Protein AF-A0A2V7M1I1-F1 (afdb_monomer)

Secondary structure (DSSP, 8-state):
------------------------GGGGSSHHHHHHHHHHHHHHHHHHHHHHHS-HHHHHHHHHHHHHHHHHHS-B-TTHHHHHHHHHT--TT-EEEEEE-GGG-TTB-S-HHHHHHHHHHHH-TT-EEEEE----SS-HHHHHHT--EE-TTTPPP-S-HHHHHHTTSTTEEE---TTT-EEEEETTHHHHHTTGGG-SSTT-TTSHHHHHHHTT-EEEEES--GGG-THHHHHHHHTGGG-SS--B-SS-EEEEEE-TT--EEEEEE--B-TTB----HHHHHHHHHTT--EEEEETTEEEEEEEHHHHHHHHHHHHTTT-SS-BPPP-

Foldseek 3Di:
DDDDDDDDDDDDDDDDDDDDDDDDPVVVPVVVVVVVVVVVVVVVVVCVVCCVPDDPVVNVVVLVVQLVCLLVPLADELVVLLVVCVVLPQAALFAEEEAAAVSQNSRYPDDLVSVVVSSCVRNDQNYKYKYWQFLDPAFPVVVLVVQDEAELVPRGGPRYDSQRVQSPDPQWGWADDQGTIMIMHHDCRCVLRPCQNVDQERQECSHSLVVCVVRQHKYKYKQDDPLSPCNLLNLCVHCQVLAPDHQWDPAWGWHWYADPVGDIDTHTHTTGDSQKDSDCPQLCVLCVVVVQWGWDDRRSMIMTMGTSVSSNVSLVVCSVVNNHIDTHPDD

Solvent-accessible surface area (backbone atoms only — not comparable to full-atom values): 18385 Å² total; per-residue (Å²): 132,89,81,81,87,86,89,85,85,90,82,92,78,91,76,94,72,87,84,73,89,76,83,69,75,76,71,71,67,67,65,64,62,58,55,53,55,53,51,50,52,49,51,52,50,52,51,55,54,52,69,73,73,51,55,71,68,56,50,52,50,50,52,50,51,54,33,52,49,26,50,71,76,24,48,41,45,51,80,50,48,36,59,53,40,46,76,61,66,54,45,67,47,38,38,37,37,49,43,53,34,70,89,43,49,52,17,50,68,66,55,59,66,43,54,51,48,30,53,49,60,44,19,35,79,68,4,26,44,32,28,62,37,27,59,61,80,86,47,59,57,66,50,47,76,67,62,52,72,31,31,69,89,74,56,58,39,56,53,36,66,48,47,45,52,48,53,71,36,90,80,32,48,57,24,46,37,68,64,53,15,35,24,24,27,51,67,50,29,67,73,39,33,50,64,25,66,74,52,51,43,66,33,34,71,69,23,49,54,30,43,35,47,75,65,63,10,34,39,38,31,39,48,49,65,74,66,70,47,65,61,58,52,20,47,46,52,74,41,30,95,69,42,97,54,75,46,49,39,91,61,64,46,73,38,31,29,40,50,99,90,61,52,82,45,76,46,67,26,34,36,60,29,83,50,56,43,66,82,41,63,60,52,53,50,45,26,47,78,67,73,47,62,39,73,48,68,58,53,76,28,46,36,36,42,35,44,39,56,58,53,44,58,39,39,51,61,26,31,81,67,72,61,40,77,47,70,51,78,87,127

Nearest PDB structures (foldseek):
  6mn3-assembly2_B  TM=8.468E-01  e=1.259E-19  Escherichia coli
  7lap-assembly1_A  TM=8.510E-01  e=6.243E-19  Streptomyces griseus
  6mb6-assembly1_A  TM=8.287E-01  e=1.259E-19  Pseudomonas aeruginosa
  6mn3-assembly1_A  TM=8.537E-01  e=9.457E-19  Escherichia coli
  3n0s-assembly1_A  TM=8.235E-01  e=1.613E-18  Bacillus anthracis str. Ames

Mean predicted aligned error: 10.03 Å

Structure (mmCIF, N/CA/C/O backbone):
data_AF-A0A2V7M1I1-F1
#
_entry.id   AF-A0A2V7M1I1-F1
#
loop_
_atom_site.group_PDB
_atom_site.id
_atom_site.type_symbol
_atom_site.label_atom_id
_atom_site.label_alt_id
_atom_site.label_comp_id
_atom_site.label_asym_id
_atom_site.label_entity_id
_atom_site.label_seq_id
_atom_site.pdbx_PDB_ins_code
_atom_site.Cartn_x
_atom_site.Cartn_y
_atom_site.Cartn_z
_atom_site.occupancy
_atom_site.B_iso_or_equiv
_atom_site.auth_seq_id
_atom_site.auth_comp_id
_atom_site.auth_asym_id
_atom_site.auth_atom_id
_atom_site.pdbx_PDB_model_num
ATOM 1 N N . MET A 1 1 ? 6.798 -73.001 13.482 1.00 36.78 1 MET A N 1
ATOM 2 C CA . MET A 1 1 ? 7.641 -74.185 13.195 1.00 36.78 1 MET A CA 1
ATOM 3 C C . MET A 1 1 ? 8.737 -73.729 12.245 1.00 36.78 1 MET A C 1
ATOM 5 O O . MET A 1 1 ? 8.388 -73.130 11.244 1.00 36.78 1 MET A O 1
ATOM 9 N N . ARG A 1 2 ? 9.976 -73.619 12.760 1.00 32.56 2 ARG A N 1
ATOM 10 C CA . ARG A 1 2 ? 11.173 -74.409 12.362 1.00 32.56 2 ARG A CA 1
ATOM 11 C C . ARG A 1 2 ? 11.553 -74.156 10.894 1.00 32.56 2 ARG A C 1
ATOM 13 O O . ARG A 1 2 ? 10.704 -74.302 10.039 1.00 32.56 2 ARG A O 1
ATOM 20 N N . SER A 1 3 ? 12.768 -73.806 10.494 1.00 33.78 3 SER A N 1
ATOM 21 C CA . SER A 1 3 ? 14.134 -73.907 11.047 1.00 33.78 3 SER A CA 1
ATOM 22 C C . SER A 1 3 ? 15.026 -73.391 9.897 1.00 33.78 3 SER A C 1
ATOM 24 O O . SER A 1 3 ? 14.696 -73.654 8.750 1.00 33.78 3 SER A O 1
ATOM 26 N N . GLY A 1 4 ? 16.063 -72.576 10.065 1.00 32.34 4 GLY A N 1
ATOM 27 C CA . GLY A 1 4 ? 17.335 -72.876 10.719 1.00 32.34 4 GLY A CA 1
ATOM 28 C C . GLY A 1 4 ? 18.463 -72.412 9.776 1.00 32.34 4 GLY A C 1
ATOM 29 O O . GLY A 1 4 ? 18.422 -72.720 8.590 1.00 32.34 4 GLY A O 1
ATOM 30 N N . GLY A 1 5 ? 19.428 -71.631 10.278 1.00 29.66 5 GLY A N 1
ATOM 31 C CA . GLY A 1 5 ? 20.739 -71.451 9.620 1.00 29.66 5 GLY A CA 1
ATOM 32 C C . GLY A 1 5 ? 21.648 -72.665 9.891 1.00 29.66 5 GLY A C 1
ATOM 33 O O . GLY A 1 5 ? 21.110 -73.719 10.238 1.00 29.66 5 GLY A O 1
ATOM 34 N N . PRO A 1 6 ? 22.995 -72.543 9.920 1.00 57.41 6 PRO A N 1
ATOM 35 C CA . PRO A 1 6 ? 23.872 -71.427 9.529 1.00 57.41 6 PRO A CA 1
ATOM 36 C C . PRO A 1 6 ? 25.185 -71.914 8.825 1.00 57.41 6 PRO A C 1
ATOM 38 O O . PRO A 1 6 ? 25.247 -73.039 8.342 1.00 57.41 6 PRO A O 1
ATOM 41 N N . ALA A 1 7 ? 26.246 -71.086 8.905 1.00 36.56 7 ALA A N 1
ATOM 42 C CA . ALA A 1 7 ? 27.694 -71.361 8.734 1.00 36.56 7 ALA A CA 1
ATOM 43 C C . ALA A 1 7 ? 28.290 -71.109 7.336 1.00 36.56 7 ALA A C 1
ATOM 45 O O . ALA A 1 7 ? 27.645 -71.374 6.336 1.00 36.56 7 ALA A O 1
ATOM 46 N N . ARG A 1 8 ? 29.544 -70.681 7.141 1.00 31.80 8 ARG A N 1
ATOM 47 C CA . ARG A 1 8 ? 30.668 -70.072 7.898 1.00 31.80 8 ARG A CA 1
ATOM 48 C C . ARG A 1 8 ? 31.731 -69.824 6.802 1.00 31.80 8 ARG A C 1
ATOM 50 O O . ARG A 1 8 ? 31.816 -70.627 5.880 1.00 31.80 8 ARG A O 1
ATOM 57 N N . GLY A 1 9 ? 32.589 -68.812 6.925 1.00 30.86 9 GLY A N 1
ATOM 58 C CA . GLY A 1 9 ? 33.797 -68.741 6.087 1.00 30.86 9 GLY A CA 1
ATOM 59 C C . GLY A 1 9 ? 34.552 -67.418 6.156 1.00 30.86 9 GLY A C 1
ATOM 60 O O . GLY A 1 9 ? 34.177 -66.462 5.494 1.00 30.86 9 GLY A O 1
ATOM 61 N N . GLN A 1 10 ? 35.600 -67.386 6.979 1.00 31.30 10 GLN A N 1
ATOM 62 C CA . GLN A 1 10 ? 36.569 -66.299 7.149 1.00 31.30 10 GLN A CA 1
ATOM 63 C C . GLN A 1 10 ? 37.485 -66.125 5.926 1.00 31.30 10 GLN A C 1
ATOM 65 O O . GLN A 1 10 ? 37.782 -67.088 5.227 1.00 31.30 10 GLN A O 1
ATOM 70 N N . GLY A 1 11 ? 38.005 -64.908 5.754 1.00 30.62 11 GLY A N 1
ATOM 71 C CA . GLY A 1 11 ? 39.099 -64.583 4.840 1.00 30.62 11 GLY A CA 1
ATOM 72 C C . GLY A 1 11 ? 39.625 -63.179 5.125 1.00 30.62 11 GLY A C 1
ATOM 73 O O . GLY A 1 11 ? 39.154 -62.207 4.545 1.00 30.62 11 GLY A O 1
ATOM 74 N N . ASP A 1 12 ? 40.550 -63.095 6.076 1.00 30.23 12 ASP A N 1
ATOM 75 C CA . ASP A 1 12 ? 41.298 -61.902 6.467 1.00 30.23 12 ASP A CA 1
ATOM 76 C C . ASP A 1 12 ? 42.427 -61.642 5.454 1.00 30.23 12 ASP A C 1
ATOM 78 O O . ASP A 1 12 ? 43.262 -62.513 5.219 1.00 30.23 12 ASP A O 1
ATOM 82 N N . HIS A 1 13 ? 42.463 -60.449 4.856 1.00 35.41 13 HIS A N 1
ATOM 83 C CA . HIS A 1 13 ? 43.661 -59.920 4.207 1.00 35.41 13 HIS A CA 1
ATOM 84 C C . HIS A 1 13 ? 43.777 -58.420 4.470 1.00 35.41 13 HIS A C 1
ATOM 86 O O . HIS A 1 13 ? 43.135 -57.570 3.852 1.00 35.41 13 HIS A O 1
ATOM 92 N N . THR A 1 14 ? 44.670 -58.119 5.401 1.00 32.00 14 THR A N 1
ATOM 93 C CA . THR A 1 14 ? 45.252 -56.813 5.665 1.00 32.00 14 THR A CA 1
ATOM 94 C C . THR A 1 14 ? 46.007 -56.287 4.439 1.00 32.00 14 THR A C 1
ATOM 96 O O . THR A 1 14 ? 46.944 -56.910 3.940 1.00 32.00 14 THR A O 1
ATOM 99 N N . ARG A 1 15 ? 45.664 -55.079 3.975 1.00 32.97 15 ARG A N 1
ATOM 100 C CA . ARG A 1 15 ? 46.609 -54.246 3.220 1.00 32.97 15 ARG A CA 1
ATOM 101 C C . ARG A 1 15 ? 46.403 -52.771 3.533 1.00 32.97 15 ARG A C 1
ATOM 103 O O . ARG A 1 15 ? 45.381 -52.163 3.234 1.00 32.97 15 ARG A O 1
ATOM 110 N N . THR A 1 16 ? 47.423 -52.225 4.171 1.00 34.06 16 THR A N 1
ATOM 111 C CA . THR A 1 16 ? 47.627 -50.827 4.523 1.00 34.06 16 THR A CA 1
ATOM 112 C C . THR A 1 16 ? 47.716 -49.957 3.265 1.00 34.06 16 THR A C 1
ATOM 114 O O . THR A 1 16 ? 48.595 -50.133 2.424 1.00 34.06 16 THR A O 1
ATOM 117 N N . GLY A 1 17 ? 46.803 -48.991 3.141 1.00 29.94 17 GLY A N 1
ATOM 118 C CA . GLY A 1 17 ? 46.775 -47.995 2.071 1.00 29.94 17 GLY A CA 1
ATOM 119 C C . GLY A 1 17 ? 46.552 -46.605 2.656 1.00 29.94 17 GLY A C 1
ATOM 120 O O . GLY A 1 17 ? 45.516 -46.327 3.247 1.00 29.94 17 GLY A O 1
ATOM 121 N N . ARG A 1 18 ? 47.570 -45.754 2.529 1.00 31.39 18 ARG A N 1
ATOM 122 C CA . ARG A 1 18 ? 47.654 -44.386 3.054 1.00 31.39 18 ARG A CA 1
ATOM 123 C C . ARG A 1 18 ? 46.471 -43.519 2.597 1.00 31.39 18 ARG A C 1
ATOM 125 O O . ARG A 1 18 ? 46.217 -43.383 1.404 1.00 31.39 18 ARG A O 1
ATOM 132 N N . THR A 1 19 ? 45.800 -42.879 3.550 1.00 31.42 19 THR A N 1
ATOM 133 C CA . THR A 1 19 ? 44.751 -41.878 3.326 1.00 31.42 19 THR A CA 1
ATOM 134 C C . THR A 1 19 ? 45.349 -40.559 2.830 1.00 31.42 19 THR A C 1
ATOM 136 O O . THR A 1 19 ? 46.063 -39.881 3.567 1.00 31.42 19 THR A O 1
ATOM 139 N N . PHE A 1 20 ? 45.024 -40.166 1.598 1.00 35.97 20 PHE A N 1
ATOM 140 C CA . PHE A 1 20 ? 45.155 -38.783 1.132 1.00 35.97 20 PHE A CA 1
ATOM 141 C C . PHE A 1 20 ? 43.906 -37.990 1.555 1.00 35.97 20 PHE A C 1
ATOM 143 O O . PHE A 1 20 ? 42.794 -38.481 1.349 1.00 35.97 20 PHE A O 1
ATOM 150 N N . PRO A 1 21 ? 44.026 -36.767 2.107 1.00 35.84 21 PRO A N 1
ATOM 151 C CA . PRO A 1 21 ? 42.856 -35.961 2.424 1.00 35.84 21 PRO A CA 1
ATOM 152 C C . PRO A 1 21 ? 42.268 -35.389 1.127 1.00 35.84 21 PRO A C 1
ATOM 154 O O . PRO A 1 21 ? 42.781 -34.427 0.550 1.00 35.84 21 PRO A O 1
ATOM 157 N N . GLY A 1 22 ? 41.179 -35.998 0.659 1.00 31.70 22 GLY A N 1
ATOM 158 C CA . GLY A 1 22 ? 40.336 -35.456 -0.400 1.00 31.70 22 GLY A CA 1
ATOM 159 C C . GLY A 1 22 ? 39.699 -34.141 0.052 1.00 31.70 22 GLY A C 1
ATOM 160 O O . GLY A 1 22 ? 39.029 -34.074 1.080 1.00 31.70 22 GLY A O 1
ATOM 161 N N . ARG A 1 23 ? 39.935 -33.073 -0.713 1.00 36.66 23 ARG A N 1
ATOM 162 C CA . ARG A 1 23 ? 39.306 -31.761 -0.525 1.00 36.66 23 ARG A CA 1
ATOM 163 C C . ARG A 1 23 ? 37.797 -31.873 -0.761 1.00 36.66 23 ARG A C 1
ATOM 165 O O . ARG A 1 23 ? 37.365 -32.062 -1.892 1.00 36.66 23 ARG A O 1
ATOM 172 N N . ASP A 1 24 ? 37.024 -31.692 0.303 1.00 36.62 24 ASP A N 1
ATOM 173 C CA . ASP A 1 24 ? 35.564 -31.592 0.286 1.00 36.62 24 ASP A CA 1
ATOM 174 C C . ASP A 1 24 ? 35.086 -30.354 -0.524 1.00 36.62 24 ASP A C 1
ATOM 176 O O . ASP A 1 24 ? 35.399 -29.213 -0.149 1.00 36.62 24 ASP A O 1
ATOM 180 N N . PRO A 1 25 ? 34.330 -30.522 -1.632 1.00 36.34 25 PRO A N 1
ATOM 181 C CA . PRO A 1 25 ? 33.794 -29.410 -2.420 1.00 36.34 25 PRO A CA 1
ATOM 182 C C . PRO A 1 25 ? 32.668 -28.640 -1.707 1.00 36.34 25 PRO A C 1
ATOM 184 O O . PRO A 1 25 ? 32.335 -27.526 -2.125 1.00 36.34 25 PRO A O 1
ATOM 187 N N . ALA A 1 26 ? 32.092 -29.178 -0.625 1.00 33.41 26 ALA A N 1
ATOM 188 C CA . ALA A 1 26 ? 30.950 -28.584 0.068 1.00 33.41 26 ALA A CA 1
ATOM 189 C C . ALA A 1 26 ? 31.320 -27.361 0.930 1.00 33.41 26 ALA A C 1
ATOM 191 O O . ALA A 1 26 ? 30.476 -26.498 1.182 1.00 33.41 26 ALA A O 1
ATOM 192 N N . ARG A 1 27 ? 32.597 -27.191 1.306 1.00 30.67 27 ARG A N 1
ATOM 193 C CA . ARG A 1 27 ? 33.043 -26.035 2.110 1.00 30.67 27 ARG A CA 1
ATOM 194 C C . ARG A 1 27 ? 33.254 -24.736 1.323 1.00 30.67 27 ARG A C 1
ATOM 196 O O . ARG A 1 27 ? 33.299 -23.671 1.927 1.00 30.67 27 ARG A O 1
ATOM 203 N N . ARG A 1 28 ? 33.307 -24.761 -0.017 1.00 29.55 28 ARG A N 1
ATOM 204 C CA . ARG A 1 28 ? 33.501 -23.534 -0.830 1.00 29.55 28 ARG A CA 1
ATOM 205 C C . ARG A 1 28 ? 32.218 -22.769 -1.166 1.00 29.55 28 ARG A C 1
ATOM 207 O O . ARG A 1 28 ? 32.302 -21.656 -1.688 1.00 29.55 28 ARG A O 1
ATOM 214 N N . ARG A 1 29 ? 31.034 -23.321 -0.873 1.00 30.47 29 ARG A N 1
ATOM 215 C CA . ARG A 1 29 ? 29.746 -22.673 -1.196 1.00 30.47 29 ARG A CA 1
ATOM 216 C C . ARG A 1 29 ? 29.146 -21.855 -0.049 1.00 30.47 29 ARG A C 1
ATOM 218 O O . ARG A 1 29 ? 28.302 -21.007 -0.317 1.00 30.47 29 ARG A O 1
ATOM 225 N N . CYS A 1 30 ? 29.625 -22.034 1.184 1.00 29.75 30 CYS A N 1
ATOM 226 C CA . CYS A 1 30 ? 29.108 -21.319 2.358 1.00 29.75 30 CYS A CA 1
ATOM 227 C C . CYS A 1 30 ? 29.785 -19.949 2.599 1.00 29.75 30 CYS A C 1
ATOM 229 O O . CYS A 1 30 ? 29.186 -19.046 3.171 1.00 29.75 30 CYS A O 1
ATOM 231 N N . GLU A 1 31 ? 30.995 -19.715 2.076 1.00 31.44 31 GLU A N 1
ATOM 232 C CA . GLU A 1 31 ? 31.728 -18.454 2.313 1.00 31.44 31 GLU A CA 1
ATOM 233 C C . GLU A 1 31 ? 31.373 -17.304 1.349 1.00 31.44 31 GLU A C 1
ATOM 235 O O . GLU A 1 31 ? 31.713 -16.145 1.601 1.00 31.44 31 GLU A O 1
ATOM 240 N N . ARG A 1 32 ? 30.666 -17.580 0.241 1.00 30.53 32 ARG A N 1
ATOM 241 C CA . ARG A 1 32 ? 30.307 -16.548 -0.757 1.00 30.53 32 ARG A CA 1
ATOM 242 C C . ARG A 1 32 ? 28.994 -15.813 -0.460 1.00 30.53 32 ARG A C 1
ATOM 244 O O . ARG A 1 32 ? 28.822 -14.702 -0.954 1.00 30.53 32 ARG A O 1
ATOM 251 N N . GLY A 1 33 ? 28.111 -16.376 0.371 1.00 30.45 33 GLY A N 1
ATOM 252 C CA . GLY A 1 33 ? 26.849 -15.735 0.777 1.00 30.45 33 GLY A CA 1
ATOM 253 C C . GLY A 1 33 ? 27.037 -14.630 1.825 1.00 30.45 33 GLY A C 1
ATOM 254 O O . GLY A 1 33 ? 26.488 -13.541 1.679 1.00 30.45 33 GLY A O 1
ATOM 255 N N . GLY A 1 34 ? 27.898 -14.860 2.824 1.00 28.77 34 GLY A N 1
ATOM 256 C CA . GLY A 1 34 ? 28.120 -13.913 3.927 1.00 28.77 34 GLY A CA 1
ATOM 257 C C . GLY A 1 34 ? 28.904 -12.652 3.542 1.00 28.77 34 GLY A C 1
ATOM 258 O O . GLY A 1 34 ? 28.620 -11.564 4.038 1.00 28.77 34 GLY A O 1
ATOM 259 N N . ARG A 1 35 ? 29.853 -12.741 2.595 1.00 30.39 35 ARG A N 1
ATOM 260 C CA . ARG A 1 35 ? 30.642 -11.569 2.156 1.00 30.39 35 ARG A CA 1
ATOM 261 C C . ARG A 1 35 ? 29.806 -10.534 1.397 1.00 30.39 35 ARG A C 1
ATOM 263 O O . ARG A 1 35 ? 30.112 -9.347 1.484 1.00 30.39 35 ARG A O 1
ATOM 270 N N . SER A 1 36 ? 28.755 -10.958 0.690 1.00 39.09 36 SER A N 1
ATOM 271 C CA . SER A 1 36 ? 27.851 -10.088 -0.083 1.00 39.09 36 SER A CA 1
ATOM 272 C C . SER A 1 36 ? 26.972 -9.213 0.817 1.00 39.09 36 SER A C 1
ATOM 274 O O . SER A 1 36 ? 26.835 -8.012 0.589 1.00 39.09 36 SER A O 1
ATOM 276 N N . GLU A 1 37 ? 26.391 -9.793 1.867 1.00 37.62 37 GLU A N 1
ATOM 277 C CA . GLU A 1 37 ? 25.519 -9.055 2.790 1.00 37.62 37 GLU A CA 1
ATOM 278 C C . GLU A 1 37 ? 26.317 -8.124 3.705 1.00 37.62 37 GLU A C 1
ATOM 280 O O . GLU A 1 37 ? 25.926 -6.972 3.900 1.00 37.62 37 GLU A O 1
ATOM 285 N N . VAL A 1 38 ? 27.492 -8.563 4.168 1.00 36.41 38 VAL A N 1
ATOM 286 C CA . VAL A 1 38 ? 28.400 -7.734 4.973 1.00 36.41 38 VAL A CA 1
ATOM 287 C C . VAL A 1 38 ? 28.939 -6.553 4.153 1.00 36.41 38 VAL A C 1
ATOM 289 O O . VAL A 1 38 ? 28.941 -5.423 4.639 1.00 36.41 38 VAL A O 1
ATOM 292 N N . THR A 1 39 ? 29.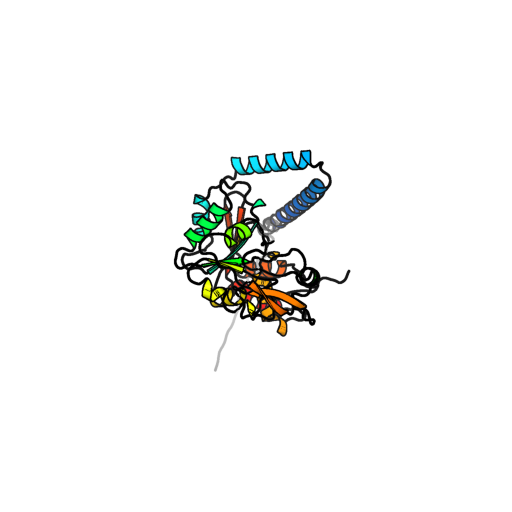298 -6.743 2.876 1.00 39.69 39 THR A N 1
ATOM 293 C CA . THR A 1 39 ? 29.718 -5.625 2.002 1.00 39.69 39 THR A CA 1
ATOM 294 C C . THR A 1 39 ? 28.570 -4.687 1.629 1.00 39.69 39 THR A C 1
ATOM 296 O O . THR A 1 39 ? 28.793 -3.478 1.530 1.00 39.69 39 THR A O 1
ATOM 299 N N . ALA A 1 40 ? 27.342 -5.188 1.469 1.00 35.28 40 ALA A N 1
ATOM 300 C CA . ALA A 1 40 ? 26.161 -4.355 1.241 1.00 35.28 40 ALA A CA 1
ATOM 301 C C . ALA A 1 40 ? 25.800 -3.515 2.478 1.00 35.28 40 ALA A C 1
ATOM 303 O O . ALA A 1 40 ? 25.544 -2.316 2.347 1.00 35.28 40 ALA A O 1
ATOM 304 N N . ALA A 1 41 ? 25.850 -4.106 3.675 1.00 34.84 41 ALA A N 1
ATOM 305 C CA . ALA A 1 41 ? 25.610 -3.423 4.944 1.00 34.84 41 ALA A CA 1
ATOM 306 C C . ALA A 1 41 ? 26.700 -2.384 5.257 1.00 34.84 41 ALA A C 1
ATOM 308 O O . ALA A 1 41 ? 26.388 -1.265 5.670 1.00 34.84 41 ALA A O 1
ATOM 309 N N . ILE A 1 42 ? 27.971 -2.702 4.981 1.00 38.91 42 ILE A N 1
ATOM 310 C CA . ILE A 1 42 ? 29.090 -1.757 5.101 1.00 38.91 42 ILE A CA 1
ATOM 311 C C . ILE A 1 42 ? 28.944 -0.622 4.080 1.00 38.91 42 ILE A C 1
ATOM 313 O O . ILE A 1 42 ? 29.021 0.542 4.466 1.00 38.91 42 ILE A O 1
ATOM 317 N N . ARG A 1 43 ? 28.627 -0.904 2.805 1.00 36.16 43 ARG A N 1
ATOM 318 C CA . ARG A 1 43 ? 28.335 0.146 1.805 1.00 36.16 43 ARG A CA 1
ATOM 319 C C . ARG A 1 43 ? 27.154 1.023 2.215 1.00 36.16 43 ARG A C 1
ATOM 321 O O . ARG A 1 43 ? 27.209 2.235 2.019 1.00 36.16 43 ARG A O 1
ATOM 328 N N . ALA A 1 44 ? 26.098 0.442 2.782 1.00 41.84 44 ALA A N 1
ATOM 329 C CA . ALA A 1 44 ? 24.930 1.178 3.258 1.00 41.84 44 ALA A CA 1
ATOM 330 C C . ALA A 1 44 ? 25.269 2.079 4.457 1.00 41.84 44 ALA A C 1
ATOM 332 O O . ALA A 1 44 ? 24.852 3.240 4.479 1.00 41.84 44 ALA A O 1
ATOM 333 N N . ARG A 1 45 ? 26.085 1.599 5.407 1.00 42.25 45 ARG A N 1
ATOM 334 C CA . ARG A 1 45 ? 26.585 2.394 6.541 1.00 42.25 45 ARG A CA 1
ATOM 335 C C . ARG A 1 45 ? 27.519 3.517 6.087 1.00 42.25 45 ARG A C 1
ATOM 337 O O . ARG A 1 45 ? 27.283 4.665 6.450 1.00 42.25 45 ARG A O 1
ATOM 344 N N . VAL A 1 46 ? 28.488 3.227 5.217 1.00 46.59 46 VAL A N 1
ATOM 345 C CA . VAL A 1 46 ? 29.411 4.224 4.643 1.00 46.59 46 VAL A CA 1
ATOM 346 C C . VAL A 1 46 ? 28.647 5.291 3.859 1.00 46.59 46 VAL A C 1
ATOM 348 O O . VAL A 1 46 ? 28.893 6.480 4.034 1.00 46.59 46 VAL A O 1
ATOM 351 N N . ARG A 1 47 ? 27.650 4.903 3.054 1.00 50.69 47 ARG A N 1
ATOM 352 C CA . ARG A 1 47 ? 26.806 5.849 2.307 1.00 50.69 47 ARG A CA 1
ATOM 353 C C . ARG A 1 47 ? 25.946 6.713 3.231 1.00 50.69 47 ARG A C 1
ATOM 355 O O . ARG A 1 47 ? 25.784 7.901 2.963 1.00 50.69 47 ARG A O 1
ATOM 362 N N . THR A 1 48 ? 25.417 6.140 4.312 1.00 48.91 48 THR A N 1
ATOM 363 C CA . THR A 1 48 ? 24.615 6.872 5.306 1.00 48.91 48 THR A CA 1
ATOM 364 C C . THR A 1 48 ? 25.462 7.909 6.042 1.00 48.91 48 THR A C 1
ATOM 366 O O . THR A 1 48 ? 25.054 9.069 6.118 1.00 48.91 48 THR A O 1
ATOM 369 N N . VAL A 1 49 ? 26.664 7.532 6.491 1.00 52.16 49 VAL A N 1
ATOM 370 C CA . VAL A 1 49 ? 27.613 8.431 7.172 1.00 52.16 49 VAL A CA 1
ATOM 371 C C . VAL 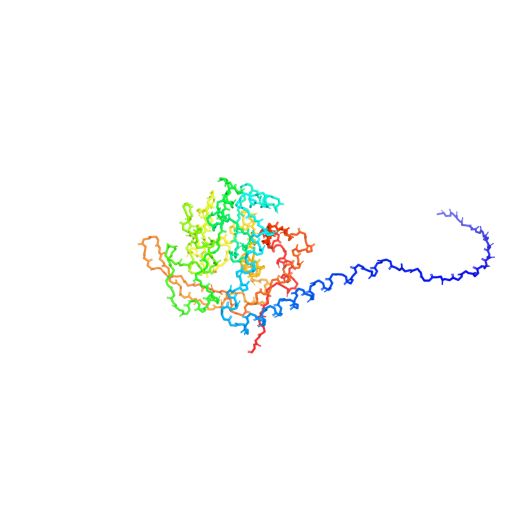A 1 49 ? 28.130 9.513 6.219 1.00 52.16 49 VAL A C 1
ATOM 373 O O . VAL A 1 49 ? 28.009 10.697 6.522 1.00 52.16 49 VAL A O 1
ATOM 376 N N . ALA A 1 50 ? 28.577 9.150 5.013 1.00 50.84 50 ALA A N 1
ATOM 377 C CA . ALA A 1 50 ? 29.037 10.116 4.013 1.00 50.84 50 ALA A CA 1
ATOM 378 C C . ALA A 1 50 ? 27.934 11.117 3.617 1.00 50.84 50 ALA A C 1
ATOM 380 O O . ALA A 1 50 ? 28.186 12.304 3.441 1.00 50.84 50 ALA A O 1
ATOM 381 N N . SER A 1 51 ? 26.670 10.684 3.541 1.00 54.59 51 SER A N 1
ATOM 382 C CA . SER A 1 51 ? 25.549 11.567 3.178 1.00 54.59 51 SER A CA 1
ATOM 383 C C . SER A 1 51 ? 25.160 12.612 4.236 1.00 54.59 51 SER A C 1
ATOM 385 O O . SER A 1 51 ? 24.375 13.516 3.909 1.00 54.59 51 SER A O 1
ATOM 387 N N . ARG A 1 52 ? 25.669 12.470 5.472 1.00 58.12 52 ARG A N 1
ATOM 388 C CA . ARG A 1 52 ? 25.466 13.393 6.603 1.00 58.12 52 ARG A CA 1
ATOM 389 C C . ARG A 1 52 ? 26.586 14.429 6.747 1.00 58.12 52 ARG A C 1
ATOM 391 O O . ARG A 1 52 ? 26.340 15.463 7.347 1.00 58.12 52 ARG A O 1
ATOM 398 N N . VAL A 1 53 ? 27.765 14.175 6.173 1.00 69.88 53 VAL A N 1
ATOM 399 C CA . VAL A 1 53 ? 28.966 15.025 6.323 1.00 69.88 53 VAL A CA 1
ATOM 400 C C . VAL A 1 53 ? 29.275 15.839 5.053 1.00 69.88 53 VAL A C 1
ATOM 402 O O . VAL A 1 53 ? 30.041 16.794 5.084 1.00 69.88 53 VAL A O 1
ATOM 405 N N . LEU A 1 54 ? 28.658 15.503 3.915 1.00 75.00 54 LEU A N 1
ATOM 406 C CA . LEU A 1 54 ? 28.898 16.203 2.649 1.00 75.00 54 LEU A CA 1
ATOM 407 C C . LEU A 1 54 ? 28.136 17.539 2.544 1.00 75.00 54 LEU A C 1
ATOM 409 O O . LEU A 1 54 ? 26.926 17.564 2.802 1.00 75.00 54 LEU A O 1
ATOM 413 N N . PRO A 1 55 ? 28.775 18.611 2.029 1.00 85.62 55 PRO A N 1
ATOM 414 C CA . PRO A 1 55 ? 28.097 19.866 1.720 1.00 85.62 55 PRO A CA 1
ATOM 415 C C . PRO A 1 55 ? 26.899 19.668 0.768 1.00 85.62 55 PRO A C 1
ATOM 417 O O . PRO A 1 55 ? 26.963 18.823 -0.140 1.00 85.62 55 PRO A O 1
ATOM 420 N N . PRO A 1 56 ? 25.819 20.470 0.877 1.00 82.81 56 PRO A N 1
ATOM 421 C CA . PRO A 1 56 ? 24.622 20.323 0.042 1.00 82.81 56 PRO A CA 1
ATOM 422 C C . PRO A 1 56 ? 24.903 20.344 -1.468 1.00 82.81 56 PRO A C 1
ATOM 424 O O . PRO A 1 56 ? 24.284 19.594 -2.226 1.00 82.81 56 PRO A O 1
ATOM 427 N N . GLY A 1 57 ? 25.863 21.163 -1.917 1.00 81.56 57 GLY A N 1
ATOM 428 C CA . GLY A 1 57 ? 26.291 21.238 -3.318 1.00 81.56 57 GLY A CA 1
ATOM 429 C C . GLY A 1 57 ? 26.883 19.924 -3.835 1.00 81.56 57 GLY A C 1
ATOM 430 O O . GLY A 1 57 ? 26.452 19.425 -4.877 1.00 81.56 57 GLY A O 1
ATOM 431 N N . VAL A 1 58 ? 27.781 19.311 -3.058 1.00 84.69 58 VAL A N 1
ATOM 432 C CA . VAL A 1 58 ? 28.408 18.021 -3.384 1.00 84.69 58 VAL A CA 1
ATOM 433 C C . VAL A 1 58 ? 27.369 16.904 -3.382 1.00 84.69 58 VAL A C 1
ATOM 435 O O . VAL A 1 58 ? 27.319 16.095 -4.307 1.00 84.69 58 VAL A O 1
ATOM 438 N N . LYS A 1 59 ? 26.452 16.903 -2.407 1.00 83.94 59 LYS A N 1
ATOM 439 C CA . LYS A 1 59 ? 25.341 15.943 -2.350 1.00 83.94 59 LYS A CA 1
ATOM 440 C C . LYS A 1 59 ? 24.435 16.036 -3.582 1.00 83.94 59 LYS A C 1
ATOM 442 O O . LYS A 1 59 ? 24.024 15.004 -4.115 1.00 83.94 59 LYS A O 1
ATOM 447 N N . ARG A 1 60 ? 24.134 17.251 -4.060 1.00 84.25 60 ARG A N 1
ATOM 448 C CA . ARG A 1 60 ? 23.381 17.470 -5.309 1.00 84.25 60 ARG A CA 1
ATOM 449 C C . ARG A 1 60 ? 24.160 16.988 -6.533 1.00 84.25 60 ARG A C 1
ATOM 451 O O . ARG A 1 60 ? 23.574 16.317 -7.377 1.00 84.25 60 ARG A O 1
ATOM 458 N N . GLY A 1 61 ? 25.456 17.288 -6.617 1.00 86.62 61 GLY A N 1
ATOM 459 C CA . GLY A 1 61 ? 26.341 16.808 -7.685 1.00 86.62 61 GLY A CA 1
ATOM 460 C C . GLY A 1 61 ? 26.388 15.282 -7.761 1.00 86.62 61 GLY A C 1
ATOM 461 O O . GLY A 1 61 ? 26.082 14.706 -8.801 1.00 86.62 61 GLY A O 1
ATOM 462 N N . LEU A 1 62 ? 26.637 14.617 -6.631 1.00 87.25 62 LEU A N 1
ATOM 463 C CA . LEU A 1 62 ? 26.662 13.158 -6.545 1.00 87.25 62 LEU A CA 1
ATOM 464 C C . LEU A 1 62 ? 25.310 12.534 -6.912 1.00 87.25 62 LEU A C 1
ATOM 466 O O . LEU A 1 62 ? 25.267 11.559 -7.654 1.00 87.25 62 LEU A O 1
ATOM 470 N N . LYS A 1 63 ? 24.190 13.101 -6.438 1.00 84.75 63 LYS A N 1
ATOM 471 C CA . LYS A 1 63 ? 22.848 12.642 -6.841 1.00 84.75 63 LYS A CA 1
ATOM 472 C C . LYS A 1 63 ? 22.637 12.753 -8.352 1.00 84.75 63 LYS A C 1
ATOM 474 O O . LYS A 1 63 ? 22.068 11.834 -8.934 1.00 84.75 63 LYS A O 1
ATOM 479 N N . ARG A 1 64 ? 23.094 13.844 -8.979 1.00 86.50 64 ARG A N 1
ATOM 480 C CA . ARG A 1 64 ? 23.030 14.025 -10.438 1.00 86.50 64 ARG A CA 1
ATOM 481 C C . ARG A 1 64 ? 23.867 12.981 -11.172 1.00 86.50 64 ARG A C 1
ATOM 483 O O . ARG A 1 64 ? 23.346 12.362 -12.089 1.00 86.50 64 ARG A O 1
ATOM 490 N N . LEU A 1 65 ? 25.094 12.719 -10.721 1.00 89.69 65 LEU A N 1
ATOM 491 C CA . LEU A 1 65 ? 25.961 11.684 -11.299 1.00 89.69 65 LEU A CA 1
ATOM 492 C C . LEU A 1 65 ? 25.359 10.282 -11.174 1.00 89.69 65 LEU A C 1
ATOM 494 O O . LEU A 1 65 ? 25.303 9.550 -12.156 1.00 89.69 65 LEU A O 1
ATOM 498 N N . VAL A 1 66 ? 24.850 9.923 -9.991 1.00 88.06 66 VAL A N 1
ATOM 499 C CA . VAL A 1 66 ? 24.151 8.645 -9.783 1.00 88.06 66 VAL A CA 1
ATOM 500 C C . VAL A 1 66 ? 22.952 8.545 -10.722 1.00 88.06 66 VAL A C 1
ATOM 502 O O . VAL A 1 66 ? 22.782 7.531 -11.388 1.00 88.06 66 VAL A O 1
ATOM 505 N N . ARG A 1 67 ? 22.133 9.595 -10.829 1.00 85.94 67 ARG A N 1
ATOM 506 C CA . ARG A 1 67 ? 20.979 9.586 -11.733 1.00 85.94 67 ARG A CA 1
ATOM 507 C C . ARG A 1 67 ? 21.401 9.438 -13.198 1.00 85.94 67 ARG A C 1
ATOM 509 O O . ARG A 1 67 ? 20.851 8.581 -13.875 1.00 85.94 67 ARG A O 1
ATOM 516 N N . ALA A 1 68 ? 22.405 10.186 -13.651 1.00 88.19 68 ALA A N 1
ATOM 517 C CA . ALA A 1 68 ? 22.933 10.099 -15.012 1.00 88.19 68 ALA A CA 1
ATOM 518 C C . ALA A 1 68 ? 23.488 8.700 -15.328 1.00 88.19 68 ALA A C 1
ATOM 520 O O . ALA A 1 68 ? 23.217 8.157 -16.395 1.00 88.19 68 ALA A O 1
ATOM 521 N N . TYR A 1 69 ? 24.199 8.078 -14.381 1.00 92.44 69 TYR A N 1
ATOM 522 C CA . TYR A 1 69 ? 24.663 6.697 -14.521 1.00 92.44 69 TYR A CA 1
ATOM 523 C C . TYR A 1 69 ? 23.490 5.731 -14.725 1.00 92.44 69 TYR A C 1
ATOM 525 O O . TYR A 1 69 ? 23.489 4.946 -15.670 1.00 92.44 69 TYR A O 1
ATOM 533 N N . HIS A 1 70 ? 22.462 5.812 -13.877 1.00 92.00 70 HIS A N 1
ATOM 534 C CA . HIS A 1 70 ? 21.289 4.947 -13.997 1.00 92.00 70 HIS A CA 1
ATOM 535 C C . HIS A 1 70 ? 20.510 5.198 -15.296 1.00 92.00 70 HIS A C 1
ATOM 537 O O . HIS A 1 70 ? 20.100 4.239 -15.936 1.00 92.00 70 HIS A O 1
ATOM 543 N N . GLN A 1 71 ? 20.358 6.452 -15.722 1.00 88.75 71 GLN A N 1
ATOM 544 C CA . GLN A 1 71 ? 19.704 6.811 -16.986 1.00 88.75 71 GLN A CA 1
ATOM 545 C C . GLN A 1 71 ? 20.500 6.396 -18.227 1.00 88.75 71 GLN A C 1
ATOM 547 O O . GLN A 1 71 ? 19.924 6.250 -19.297 1.00 88.75 71 GLN A O 1
ATOM 552 N N . ARG A 1 72 ? 21.818 6.202 -18.115 1.00 90.38 72 ARG A N 1
ATOM 553 C CA . ARG A 1 72 ? 22.640 5.748 -19.242 1.00 90.38 72 ARG A CA 1
ATOM 554 C C . ARG A 1 72 ? 22.777 4.231 -19.312 1.00 90.38 72 ARG A C 1
ATOM 556 O O . ARG A 1 72 ? 22.746 3.680 -20.404 1.00 90.38 72 ARG A O 1
ATOM 563 N N . PHE A 1 73 ? 22.956 3.570 -18.171 1.00 92.94 73 PHE A N 1
ATOM 564 C CA . PHE A 1 73 ? 23.347 2.156 -18.130 1.00 92.94 73 PHE A CA 1
ATOM 565 C C . PHE A 1 73 ? 22.264 1.217 -17.596 1.00 92.94 73 PHE A C 1
ATOM 567 O O . PHE A 1 73 ? 22.344 0.017 -17.826 1.00 92.94 73 PHE A O 1
ATOM 574 N N . LEU A 1 74 ? 21.267 1.735 -16.875 1.00 93.75 74 LEU A N 1
ATOM 575 C CA . LEU A 1 74 ? 20.178 0.958 -16.265 1.00 93.75 74 LEU A CA 1
ATOM 576 C C . LEU A 1 74 ? 18.815 1.581 -16.591 1.00 93.75 74 LEU A C 1
ATOM 578 O O . LEU A 1 74 ? 17.906 1.581 -15.752 1.00 93.75 74 LEU A O 1
ATOM 582 N N . ALA A 1 75 ? 18.714 2.160 -17.788 1.00 95.19 75 ALA A N 1
ATOM 583 C CA . ALA A 1 75 ? 17.513 2.820 -18.257 1.00 95.19 75 ALA A CA 1
ATOM 584 C C . ALA A 1 75 ? 16.388 1.812 -18.481 1.00 95.19 75 ALA A C 1
ATOM 586 O O . ALA A 1 75 ? 16.627 0.678 -18.894 1.00 95.19 75 ALA A O 1
ATOM 587 N N . PHE A 1 76 ? 15.163 2.246 -18.228 1.00 97.19 76 PHE A N 1
ATOM 588 C CA . PHE A 1 76 ? 13.958 1.532 -18.622 1.00 97.19 76 PHE A CA 1
ATOM 589 C C . PHE A 1 76 ? 12.826 2.529 -18.856 1.00 97.19 76 PHE A C 1
ATOM 591 O O . PHE A 1 76 ? 12.855 3.670 -18.387 1.00 97.19 76 PHE A O 1
ATOM 598 N N . THR A 1 77 ? 11.828 2.100 -19.604 1.00 96.88 77 THR A N 1
ATOM 599 C CA . THR A 1 77 ? 10.748 2.927 -20.135 1.00 96.88 77 THR A CA 1
ATOM 600 C C . THR A 1 77 ? 9.397 2.469 -19.587 1.00 96.88 77 THR A C 1
ATOM 602 O O . THR A 1 77 ? 9.299 1.383 -19.006 1.00 96.88 77 THR A O 1
ATOM 605 N N . PRO A 1 78 ? 8.328 3.264 -19.764 1.00 97.00 78 PRO A N 1
ATOM 606 C CA . PRO A 1 78 ? 6.974 2.835 -19.427 1.00 97.00 78 PRO A CA 1
ATOM 607 C C . PRO A 1 78 ? 6.587 1.482 -20.042 1.00 97.00 78 PRO A C 1
ATOM 609 O O . PRO A 1 78 ? 5.958 0.681 -19.362 1.00 97.00 78 PRO A O 1
ATOM 612 N N . ALA A 1 79 ? 7.041 1.178 -21.263 1.00 96.00 79 ALA A N 1
ATOM 613 C CA . ALA A 1 79 ? 6.740 -0.079 -21.956 1.00 96.00 79 ALA A CA 1
ATOM 614 C C . ALA A 1 79 ? 7.374 -1.327 -21.304 1.00 96.00 79 ALA A C 1
ATOM 616 O O . ALA A 1 79 ? 6.921 -2.450 -21.533 1.00 96.00 79 ALA A O 1
ATOM 617 N N . ASP A 1 80 ? 8.411 -1.154 -20.479 1.00 97.44 80 ASP A N 1
ATOM 618 C CA . ASP A 1 80 ? 9.068 -2.262 -19.776 1.00 97.44 80 ASP A CA 1
ATOM 619 C C . ASP A 1 80 ? 8.296 -2.693 -18.521 1.00 97.44 80 ASP A C 1
ATOM 621 O O . ASP A 1 80 ? 8.398 -3.846 -18.088 1.00 97.44 80 ASP A O 1
ATOM 625 N N . LEU A 1 81 ? 7.509 -1.781 -17.933 1.00 97.75 81 LEU A N 1
ATOM 626 C CA . LEU A 1 81 ? 6.778 -2.037 -16.693 1.00 97.75 81 LEU A CA 1
ATOM 627 C C . LEU A 1 81 ? 5.711 -3.128 -16.860 1.00 97.75 81 LEU A C 1
ATOM 629 O O . LEU A 1 81 ? 5.760 -4.078 -16.074 1.00 97.75 81 LEU A O 1
ATOM 633 N N . PRO A 1 82 ? 4.806 -3.089 -17.863 1.00 98.12 82 PRO A N 1
ATOM 634 C CA . PRO A 1 82 ? 3.809 -4.140 -18.016 1.00 98.12 82 PRO A CA 1
ATOM 635 C C . PRO A 1 82 ? 4.424 -5.529 -18.165 1.00 98.12 82 PRO A C 1
ATOM 637 O O . PRO A 1 82 ? 4.043 -6.469 -17.466 1.00 98.12 82 PRO A O 1
ATOM 640 N N . ARG A 1 83 ? 5.465 -5.638 -18.999 1.00 97.06 83 ARG A N 1
ATOM 641 C CA . ARG A 1 83 ? 6.186 -6.894 -19.235 1.00 97.06 83 ARG A CA 1
ATOM 642 C C . ARG A 1 83 ? 6.769 -7.464 -17.946 1.00 97.06 83 ARG A C 1
ATOM 644 O O . ARG A 1 83 ? 6.574 -8.644 -17.658 1.00 97.06 83 ARG A O 1
ATOM 651 N N . VAL A 1 84 ? 7.471 -6.648 -17.157 1.00 98.00 84 VAL A N 1
ATOM 652 C CA . VAL A 1 84 ? 8.119 -7.143 -15.935 1.00 98.00 84 VAL A CA 1
ATOM 653 C C . VAL A 1 84 ? 7.103 -7.478 -14.839 1.00 98.00 84 VAL A C 1
ATOM 655 O O . VAL A 1 84 ? 7.338 -8.405 -14.066 1.00 98.00 84 VAL A O 1
ATOM 658 N N . LEU A 1 85 ? 5.980 -6.753 -14.770 1.00 98.50 85 LEU A N 1
ATOM 659 C CA . LEU A 1 85 ? 4.900 -7.000 -13.809 1.00 98.50 85 LEU A CA 1
ATOM 660 C C . LEU A 1 85 ? 4.174 -8.316 -14.116 1.00 98.50 85 LEU A C 1
ATOM 662 O O . LEU A 1 85 ? 3.986 -9.123 -13.204 1.00 98.50 85 LEU A O 1
ATOM 666 N N . LEU A 1 86 ? 3.873 -8.578 -15.392 1.00 98.31 86 LEU A N 1
ATOM 667 C CA . LEU A 1 86 ? 3.328 -9.862 -15.848 1.00 98.31 86 LEU A CA 1
ATOM 668 C C . LEU A 1 86 ? 4.284 -11.016 -15.517 1.00 98.31 86 LEU A C 1
ATOM 670 O O . LEU A 1 86 ? 3.890 -12.005 -14.905 1.00 98.31 86 LEU A O 1
ATOM 674 N N . GLN A 1 87 ? 5.577 -10.863 -15.822 1.00 98.00 87 GLN A N 1
ATOM 675 C CA . GLN A 1 87 ? 6.597 -11.866 -15.485 1.00 98.00 87 GLN A CA 1
ATOM 676 C C . GLN A 1 87 ? 6.781 -12.073 -13.974 1.00 98.00 87 GLN A C 1
ATOM 678 O O . GLN A 1 87 ? 7.244 -13.135 -13.544 1.00 98.00 87 GLN A O 1
ATOM 683 N N . LEU A 1 88 ? 6.519 -11.046 -13.162 1.00 98.31 88 LEU A N 1
ATOM 684 C CA . LEU A 1 88 ? 6.565 -11.119 -11.702 1.00 98.31 88 LEU A CA 1
ATOM 685 C C . LEU A 1 88 ? 5.337 -11.850 -11.128 1.00 98.31 88 LEU A C 1
ATOM 687 O O . LEU A 1 88 ? 5.421 -12.376 -10.018 1.00 98.31 88 LEU A O 1
ATOM 691 N N . GLY A 1 89 ? 4.242 -11.933 -11.892 1.00 98.25 89 GLY A N 1
ATOM 692 C CA . GLY A 1 89 ? 3.023 -12.666 -11.546 1.00 98.25 89 GLY A CA 1
ATOM 693 C C . GLY A 1 89 ? 1.806 -11.787 -11.249 1.00 98.25 89 GLY A C 1
ATOM 694 O O . GLY A 1 89 ? 0.847 -12.276 -10.646 1.00 98.25 89 GLY A O 1
ATOM 695 N N . VAL A 1 90 ? 1.833 -10.503 -11.624 1.00 98.62 90 VAL A N 1
ATOM 696 C CA . VAL A 1 90 ? 0.612 -9.685 -11.692 1.00 98.62 90 VAL A CA 1
ATOM 697 C C . VAL A 1 90 ? -0.153 -10.109 -12.941 1.00 98.62 90 VAL A C 1
ATOM 699 O O . VAL A 1 90 ? 0.449 -10.246 -13.999 1.00 98.62 90 VAL A O 1
ATOM 702 N N . LEU A 1 91 ? -1.451 -10.350 -12.819 1.00 98.31 91 LEU A N 1
ATOM 703 C CA . LEU A 1 91 ? -2.307 -10.870 -13.878 1.00 98.31 91 LEU A CA 1
ATOM 704 C C . LEU A 1 91 ? -3.507 -9.937 -14.108 1.00 98.31 91 LEU A C 1
ATOM 706 O O . LEU A 1 91 ? -3.943 -9.254 -13.173 1.00 98.31 91 LEU A O 1
ATOM 710 N N . PRO A 1 92 ? -4.086 -9.933 -15.322 1.00 98.56 92 PRO A N 1
ATOM 711 C CA . PRO A 1 92 ? -5.364 -9.278 -15.564 1.00 98.56 92 PRO A CA 1
ATOM 712 C C . PRO A 1 92 ? -6.446 -9.787 -14.600 1.00 98.56 92 PRO A C 1
ATOM 714 O O . PRO A 1 92 ? -6.550 -10.988 -14.356 1.00 98.56 92 PRO A O 1
ATOM 717 N N . GLY A 1 93 ? -7.258 -8.881 -14.055 1.00 98.56 93 GL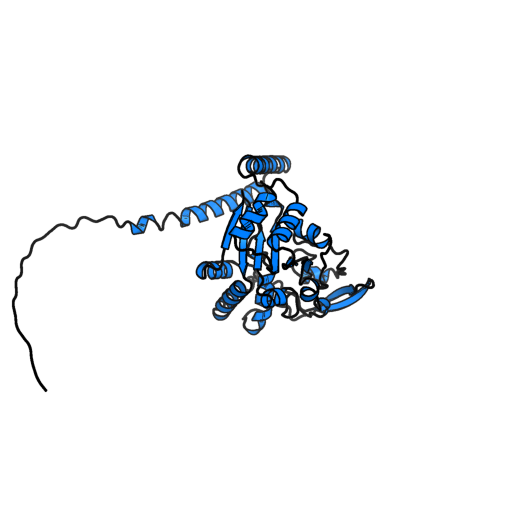Y A N 1
ATOM 718 C CA . GLY A 1 93 ? -8.315 -9.192 -13.085 1.00 98.56 93 GLY A CA 1
ATOM 719 C C . GLY A 1 93 ? -7.896 -9.134 -11.610 1.00 98.56 93 GLY A C 1
ATOM 720 O O . GLY A 1 93 ? -8.773 -9.146 -10.739 1.00 98.56 93 GLY A O 1
ATOM 721 N N . ASP A 1 94 ? -6.595 -9.026 -11.322 1.00 98.75 94 ASP A N 1
ATOM 722 C CA . ASP A 1 94 ? -6.072 -8.950 -9.955 1.00 98.75 94 ASP A CA 1
ATOM 723 C C . ASP A 1 94 ? -6.600 -7.729 -9.182 1.00 98.75 94 ASP A C 1
ATOM 725 O O . ASP A 1 94 ? -6.756 -6.633 -9.729 1.00 98.75 94 ASP A O 1
ATOM 729 N N . VAL A 1 95 ? -6.764 -7.897 -7.865 1.00 98.88 95 VAL A N 1
ATOM 730 C CA . VAL A 1 95 ? -6.793 -6.786 -6.905 1.00 98.88 95 VAL A CA 1
ATOM 731 C C . VAL A 1 95 ? -5.372 -6.566 -6.391 1.00 98.88 95 VAL A C 1
ATOM 733 O O . VAL A 1 95 ? -4.811 -7.428 -5.715 1.00 98.88 95 VAL A O 1
ATOM 736 N N . LEU A 1 96 ? -4.772 -5.424 -6.719 1.00 98.94 96 LEU A N 1
ATOM 737 C CA . LEU A 1 96 ? -3.368 -5.131 -6.450 1.00 98.94 96 LEU A CA 1
ATOM 738 C C . LEU A 1 96 ? -3.214 -3.921 -5.525 1.00 98.94 96 LEU A C 1
ATOM 740 O O . LEU A 1 96 ? -3.482 -2.782 -5.912 1.00 98.94 96 LEU A O 1
ATOM 744 N N . MET A 1 97 ? -2.705 -4.158 -4.318 1.00 98.94 97 MET A N 1
ATOM 745 C CA . MET A 1 97 ? -2.224 -3.112 -3.423 1.00 98.94 97 MET A CA 1
ATOM 746 C C . MET A 1 97 ? -0.800 -2.706 -3.796 1.00 98.94 97 MET A C 1
ATOM 748 O O . MET A 1 97 ? 0.079 -3.559 -3.899 1.00 98.94 97 MET A O 1
ATOM 752 N N . VAL A 1 98 ? -0.539 -1.409 -3.960 1.00 98.88 98 VAL A N 1
ATOM 753 C CA . VAL A 1 98 ? 0.778 -0.913 -4.384 1.00 98.88 98 VAL A CA 1
ATOM 754 C C . VAL A 1 98 ? 1.384 0.020 -3.341 1.00 98.88 98 VAL A C 1
ATOM 756 O O . VAL A 1 98 ? 0.793 1.028 -2.958 1.00 98.88 98 VAL A O 1
ATOM 759 N N . HIS A 1 99 ? 2.621 -0.281 -2.951 1.00 98.62 99 HIS A N 1
ATOM 760 C CA . HIS A 1 99 ? 3.508 0.621 -2.224 1.00 98.62 99 HIS A CA 1
ATOM 761 C C . HIS A 1 99 ? 4.696 0.981 -3.106 1.00 98.62 99 HIS A C 1
ATOM 763 O O . HIS A 1 99 ? 5.283 0.111 -3.750 1.00 98.62 99 HIS A O 1
ATOM 769 N N . SER A 1 100 ? 5.082 2.256 -3.140 1.00 98.12 100 SER A N 1
ATOM 770 C CA . SER A 1 100 ? 6.142 2.698 -4.043 1.00 98.12 100 SER A CA 1
ATOM 771 C C . SER A 1 100 ? 6.978 3.846 -3.494 1.00 98.12 100 SER A C 1
ATOM 773 O O . SER A 1 100 ? 6.532 4.643 -2.673 1.00 98.12 100 SER A O 1
ATOM 775 N N . ALA A 1 101 ? 8.210 3.939 -3.989 1.00 96.88 101 ALA A N 1
ATOM 776 C CA . ALA A 1 101 ? 9.108 5.053 -3.729 1.00 96.88 101 ALA A CA 1
ATOM 777 C C . ALA A 1 101 ? 9.665 5.561 -5.060 1.00 96.88 101 ALA A C 1
ATOM 779 O O . ALA A 1 101 ? 10.611 4.996 -5.609 1.00 96.88 101 ALA A O 1
ATOM 780 N N . PHE A 1 102 ? 9.058 6.624 -5.601 1.00 96.88 102 PHE A N 1
ATOM 781 C CA . PHE A 1 102 ? 9.409 7.138 -6.932 1.00 96.88 102 PHE A CA 1
ATOM 782 C C . PHE A 1 102 ? 10.868 7.617 -7.028 1.00 96.88 102 PHE A C 1
ATOM 784 O O . PHE A 1 102 ? 11.484 7.548 -8.086 1.00 96.88 102 PHE A O 1
ATOM 791 N N . ASP A 1 103 ? 11.486 8.004 -5.908 1.00 94.06 103 ASP A N 1
ATOM 792 C CA . ASP A 1 103 ? 12.914 8.336 -5.843 1.00 94.06 103 ASP A CA 1
ATOM 793 C C . ASP A 1 103 ? 13.844 7.128 -6.105 1.00 94.06 103 ASP A C 1
ATOM 795 O O . ASP A 1 103 ? 15.052 7.310 -6.268 1.00 94.06 103 ASP A O 1
ATOM 799 N N . LYS A 1 104 ? 13.308 5.898 -6.164 1.00 95.94 104 LYS A N 1
ATOM 800 C CA . LYS A 1 104 ? 14.035 4.678 -6.559 1.00 95.94 104 LYS A CA 1
ATOM 801 C C . LYS A 1 104 ? 13.936 4.346 -8.044 1.00 95.94 104 LYS A C 1
ATOM 803 O O . LYS A 1 104 ? 14.664 3.471 -8.512 1.00 95.94 104 LYS A O 1
ATOM 808 N N . PHE A 1 105 ? 13.121 5.070 -8.806 1.00 96.19 105 PHE A N 1
ATOM 809 C CA . PHE A 1 105 ? 12.955 4.909 -10.253 1.00 96.19 105 PHE A CA 1
ATOM 810 C C . PHE A 1 105 ? 14.073 5.662 -11.008 1.00 96.19 105 PHE A C 1
ATOM 812 O O . PHE A 1 105 ? 13.827 6.448 -11.915 1.00 96.19 105 PHE A O 1
ATOM 819 N N . LEU A 1 106 ? 15.336 5.464 -10.602 1.00 93.06 106 LEU A N 1
ATOM 820 C CA . LEU A 1 106 ? 16.478 6.298 -11.017 1.00 93.06 106 LEU A CA 1
ATOM 821 C C . LEU A 1 106 ? 16.786 6.255 -12.523 1.00 93.06 106 LEU A C 1
ATOM 823 O O . LEU A 1 106 ? 17.249 7.256 -13.062 1.00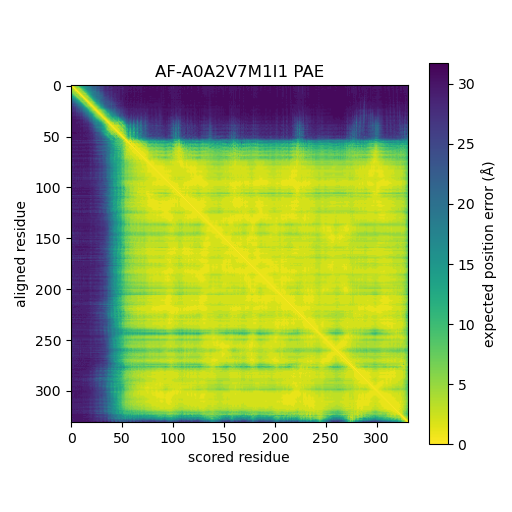 93.06 106 LEU A O 1
ATOM 827 N N . GLY A 1 107 ? 16.552 5.113 -13.175 1.00 92.38 107 GLY A N 1
ATOM 828 C CA . GLY A 1 107 ? 16.728 4.919 -14.621 1.00 92.38 107 GLY A CA 1
ATOM 829 C C . GLY A 1 107 ? 15.424 5.002 -15.419 1.00 92.38 107 GLY A C 1
ATOM 830 O O . GLY A 1 107 ? 15.412 4.651 -16.590 1.00 92.38 107 GLY A O 1
ATOM 831 N N . PHE A 1 108 ? 14.317 5.414 -14.800 1.00 96.44 108 PHE A N 1
ATOM 832 C CA . PHE A 1 108 ? 13.022 5.425 -15.471 1.00 96.44 108 PHE A CA 1
ATOM 833 C C . PHE A 1 108 ? 12.873 6.651 -16.376 1.00 96.44 108 PHE A C 1
ATOM 835 O O . PHE A 1 108 ? 13.017 7.788 -15.921 1.00 96.44 108 PHE A O 1
ATOM 842 N N . HIS A 1 109 ? 12.562 6.424 -17.649 1.00 95.44 109 HIS A N 1
ATOM 843 C CA . HIS A 1 109 ? 12.258 7.461 -18.637 1.00 95.44 109 HIS A CA 1
ATOM 844 C C . HIS A 1 109 ? 10.742 7.681 -18.740 1.00 95.44 109 HIS A C 1
ATOM 846 O O . HIS A 1 109 ? 10.140 7.487 -19.790 1.00 95.44 109 HIS A O 1
ATOM 852 N N . GLY A 1 110 ? 10.127 8.052 -17.618 1.00 95.88 110 GLY A N 1
ATOM 853 C CA . GLY A 1 110 ? 8.698 8.335 -17.508 1.00 95.88 110 GLY A CA 1
ATOM 854 C C . GLY A 1 110 ? 8.366 9.071 -16.211 1.00 95.88 110 GLY A C 1
ATOM 855 O O . GLY A 1 110 ? 9.225 9.284 -15.348 1.00 95.88 110 GLY A O 1
ATOM 856 N N . GLY A 1 111 ? 7.110 9.476 -16.077 1.00 97.12 111 GLY A N 1
ATOM 857 C CA . GLY A 1 111 ? 6.553 10.126 -14.897 1.00 97.12 111 GLY A CA 1
ATOM 858 C C . GLY A 1 111 ? 5.731 9.184 -14.009 1.00 97.12 111 GLY A C 1
ATOM 859 O O . GLY A 1 111 ? 5.452 8.043 -14.376 1.00 97.12 111 GLY A O 1
ATOM 860 N N . PRO A 1 112 ? 5.279 9.656 -12.833 1.00 97.88 112 PRO A N 1
ATOM 861 C CA . PRO A 1 112 ? 4.395 8.878 -11.961 1.00 97.88 112 PRO A CA 1
ATOM 862 C C . PRO A 1 112 ? 3.083 8.465 -12.653 1.00 97.88 112 PRO A C 1
ATOM 864 O O . PRO A 1 112 ? 2.567 7.388 -12.372 1.00 97.88 112 PRO A O 1
ATOM 867 N N . VAL A 1 113 ? 2.575 9.279 -13.587 1.00 98.38 113 VAL A N 1
ATOM 868 C CA . VAL A 1 113 ? 1.389 8.952 -14.400 1.00 98.38 113 VAL A CA 1
ATOM 869 C C . VAL A 1 113 ? 1.634 7.725 -15.280 1.00 98.38 113 VAL A C 1
ATOM 871 O O . VAL A 1 113 ? 0.756 6.875 -15.381 1.00 98.38 113 VAL A O 1
ATOM 874 N N . ASP A 1 114 ? 2.827 7.584 -15.861 1.00 98.44 114 ASP A N 1
ATOM 875 C CA . ASP A 1 114 ? 3.168 6.424 -16.692 1.00 98.44 114 ASP A CA 1
ATOM 876 C C . ASP A 1 114 ? 3.250 5.139 -15.863 1.00 98.44 114 ASP A C 1
ATOM 878 O O . ASP A 1 114 ? 2.837 4.078 -16.322 1.00 98.44 114 ASP A O 1
ATOM 882 N N . VAL A 1 115 ? 3.713 5.233 -14.609 1.00 98.50 115 VAL A N 1
ATOM 883 C CA . VAL A 1 115 ? 3.683 4.101 -13.668 1.00 98.50 115 VAL A CA 1
ATOM 884 C C . VAL A 1 115 ? 2.243 3.685 -13.368 1.00 98.50 115 VAL A C 1
ATOM 886 O O . VAL A 1 115 ? 1.937 2.497 -13.392 1.00 98.50 115 VAL A O 1
ATOM 889 N N . ILE A 1 116 ? 1.354 4.648 -13.103 1.00 98.69 116 ILE A N 1
ATOM 890 C CA . ILE A 1 116 ? -0.067 4.377 -12.837 1.00 98.69 116 ILE A CA 1
ATOM 891 C C . ILE A 1 116 ? -0.725 3.722 -14.053 1.00 98.69 116 ILE A C 1
ATOM 893 O O . ILE A 1 116 ? -1.379 2.695 -13.898 1.00 98.69 116 ILE A O 1
ATOM 897 N N . ARG A 1 117 ? -0.500 4.260 -15.257 1.00 98.50 117 ARG A N 1
ATOM 898 C CA . ARG A 1 117 ? -1.030 3.695 -16.506 1.00 98.50 117 ARG A CA 1
ATOM 899 C C . ARG A 1 117 ? -0.540 2.271 -16.742 1.00 98.50 117 ARG A C 1
ATOM 901 O O . ARG A 1 117 ? -1.357 1.407 -17.021 1.00 98.50 117 ARG A O 1
ATOM 908 N N . ALA A 1 118 ? 0.752 2.007 -16.549 1.00 98.38 118 ALA A N 1
ATOM 909 C CA . ALA A 1 118 ? 1.300 0.659 -16.675 1.00 98.38 118 ALA A CA 1
ATOM 910 C C . ALA A 1 118 ? 0.674 -0.323 -15.668 1.00 98.38 118 ALA A C 1
ATOM 912 O O . ALA A 1 118 ? 0.401 -1.469 -16.011 1.00 98.38 118 ALA A O 1
ATOM 913 N N . LEU A 1 119 ? 0.413 0.110 -14.429 1.00 98.69 119 LEU A N 1
ATOM 914 C CA . LEU A 1 119 ? -0.289 -0.720 -13.445 1.00 98.69 119 LEU A CA 1
ATOM 915 C C . LEU A 1 119 ? -1.739 -0.994 -13.870 1.00 98.69 119 LEU A C 1
ATOM 917 O O . LEU A 1 119 ? -2.186 -2.133 -13.761 1.00 98.69 119 LEU A O 1
ATOM 921 N N . GLN A 1 120 ? -2.453 0.025 -14.362 1.00 98.62 120 GLN A N 1
ATOM 922 C CA . GLN A 1 120 ? -3.837 -0.092 -14.839 1.00 98.62 120 GLN A CA 1
ATOM 923 C C . GLN A 1 120 ? -3.935 -1.019 -16.056 1.00 98.62 120 GLN A C 1
ATOM 925 O O . GLN A 1 120 ? -4.836 -1.849 -16.119 1.00 98.62 120 GLN A O 1
ATOM 930 N N . GLU A 1 121 ? -2.985 -0.915 -16.986 1.00 98.38 121 GLU A N 1
ATOM 931 C CA . GLU A 1 121 ? -2.878 -1.774 -18.167 1.00 98.38 121 GLU A CA 1
ATOM 932 C C . GLU A 1 121 ? -2.716 -3.248 -17.778 1.00 98.38 121 GLU A C 1
ATOM 934 O O . GLU A 1 121 ? -3.443 -4.099 -18.282 1.00 98.38 121 GLU A O 1
ATOM 939 N N . VAL A 1 122 ? -1.807 -3.550 -16.844 1.00 98.44 122 VAL A N 1
ATOM 940 C CA . VAL A 1 122 ? -1.510 -4.936 -16.444 1.00 98.44 122 VAL A CA 1
ATOM 941 C C . VAL A 1 122 ? -2.692 -5.609 -15.761 1.00 98.44 122 VAL A C 1
ATOM 943 O O . VAL A 1 122 ? -2.984 -6.767 -16.057 1.00 98.44 122 VAL A O 1
ATOM 946 N N . VAL A 1 123 ? -3.361 -4.917 -14.833 1.00 98.62 123 VAL A N 1
ATOM 947 C CA . VAL A 1 123 ? -4.534 -5.492 -14.154 1.00 98.62 123 VAL A CA 1
ATOM 948 C C . VAL A 1 123 ? -5.779 -5.455 -15.047 1.00 98.62 123 VAL A C 1
ATOM 950 O O . VAL A 1 123 ? -6.692 -6.257 -14.860 1.00 98.62 123 VAL A O 1
ATOM 953 N N . GLY A 1 124 ? -5.811 -4.572 -16.047 1.00 98.31 124 GLY A N 1
ATOM 954 C CA . GLY A 1 124 ? -6.869 -4.488 -17.044 1.00 98.31 124 GLY A CA 1
ATOM 955 C C . GLY A 1 124 ? -8.232 -4.045 -16.486 1.00 98.31 124 GLY A C 1
ATOM 956 O O . GLY A 1 124 ? -8.362 -3.711 -15.306 1.00 98.31 124 GLY A O 1
ATOM 957 N N . PRO A 1 125 ? -9.285 -4.058 -17.324 1.00 97.50 125 PRO A N 1
ATOM 958 C CA . PRO A 1 125 ? -10.613 -3.546 -16.965 1.00 97.50 125 PRO A CA 1
ATOM 959 C C . PRO A 1 125 ? -11.313 -4.362 -15.868 1.00 97.50 125 PRO A C 1
ATOM 961 O O . PRO A 1 125 ? -12.099 -3.818 -15.098 1.00 97.50 125 PRO A O 1
ATOM 964 N N . GLY A 1 126 ? -11.018 -5.663 -15.767 1.00 98.06 126 GLY A N 1
ATOM 965 C CA . GLY A 1 126 ? -11.523 -6.518 -14.689 1.00 98.06 126 GLY A CA 1
ATOM 966 C C . GLY A 1 126 ? -10.737 -6.390 -13.380 1.00 98.06 126 GLY A C 1
ATOM 967 O O . GLY A 1 126 ? -11.176 -6.916 -12.357 1.00 98.06 126 GLY A O 1
ATOM 968 N N . GLY A 1 127 ? -9.582 -5.722 -13.403 1.00 98.69 127 GLY A N 1
ATOM 969 C CA . GLY A 1 127 ? -8.690 -5.572 -12.261 1.00 98.69 127 GLY A CA 1
ATOM 970 C C . GLY A 1 127 ? -9.052 -4.408 -11.349 1.00 98.69 127 GLY A C 1
ATOM 971 O O . GLY A 1 127 ? -9.969 -3.624 -11.597 1.00 98.69 127 GLY A O 1
ATOM 972 N N . THR A 1 128 ? -8.333 -4.301 -10.239 1.00 98.94 128 THR A N 1
ATOM 973 C CA . THR A 1 128 ? -8.496 -3.215 -9.271 1.00 98.94 128 THR A CA 1
ATOM 974 C C . THR A 1 128 ? -7.142 -2.845 -8.684 1.00 98.94 128 THR A C 1
ATOM 976 O O . THR A 1 128 ? -6.388 -3.709 -8.246 1.00 98.94 128 THR A O 1
ATOM 979 N N . LEU A 1 129 ? -6.825 -1.556 -8.653 1.00 98.88 129 LEU A N 1
ATOM 980 C CA . LEU A 1 129 ? -5.638 -1.020 -7.996 1.00 98.88 129 LEU A CA 1
ATOM 981 C C . LEU A 1 129 ? -6.042 -0.341 -6.699 1.00 98.88 129 LEU A C 1
ATOM 983 O O . LEU A 1 129 ? -6.993 0.435 -6.689 1.00 98.88 129 LEU A O 1
ATOM 987 N N . MET A 1 130 ? -5.279 -0.557 -5.633 1.00 98.81 130 MET A N 1
ATOM 988 C CA . MET A 1 130 ? -5.436 0.183 -4.386 1.00 98.81 130 MET A CA 1
ATOM 989 C C . MET A 1 130 ? -4.089 0.677 -3.854 1.00 98.81 130 MET A C 1
ATOM 991 O O . MET A 1 130 ? -3.072 -0.009 -3.941 1.00 98.81 130 MET A O 1
ATOM 995 N N . MET A 1 131 ? -4.061 1.883 -3.295 1.00 98.81 131 MET A N 1
ATOM 996 C CA . MET A 1 131 ? -2.863 2.477 -2.702 1.00 98.81 131 MET A CA 1
ATOM 997 C C . MET A 1 131 ? -3.221 3.138 -1.372 1.00 98.81 131 MET A C 1
ATOM 999 O O . MET A 1 131 ? -4.066 4.039 -1.355 1.00 98.81 131 MET A O 1
ATOM 1003 N N . PRO A 1 132 ? -2.588 2.744 -0.254 1.00 98.56 132 PRO A N 1
ATOM 1004 C CA . PRO A 1 132 ? -2.785 3.421 1.023 1.00 98.56 132 PRO A CA 1
ATOM 1005 C C . PRO A 1 132 ? -2.420 4.904 0.930 1.00 98.56 132 PRO A C 1
ATOM 1007 O O . PRO A 1 132 ? -1.331 5.262 0.486 1.00 98.56 132 PRO A O 1
ATOM 1010 N N . THR A 1 133 ? -3.334 5.772 1.361 1.00 98.25 133 THR A N 1
ATOM 1011 C CA . THR A 1 133 ? -3.244 7.242 1.312 1.00 98.25 133 THR A CA 1
ATOM 1012 C C . THR A 1 133 ? -3.164 7.854 2.713 1.00 98.25 133 THR A C 1
ATOM 1014 O O . THR A 1 133 ? -3.848 8.830 3.020 1.00 98.25 133 THR A O 1
ATOM 1017 N N . ILE A 1 134 ? -2.342 7.266 3.582 1.00 97.88 134 ILE A N 1
ATOM 1018 C CA . ILE A 1 134 ? -2.162 7.701 4.976 1.00 97.88 134 ILE A CA 1
ATOM 1019 C C . ILE A 1 134 ? -1.699 9.176 5.010 1.00 97.88 134 ILE A C 1
ATOM 1021 O O . ILE A 1 134 ? -0.750 9.525 4.298 1.00 97.88 134 ILE A O 1
ATOM 1025 N N . PRO A 1 135 ? -2.348 10.062 5.792 1.00 97.69 135 PRO A N 1
ATOM 1026 C CA . PRO A 1 135 ? -2.147 11.510 5.710 1.00 97.69 135 PRO A CA 1
ATOM 1027 C C . PRO A 1 135 ? -1.035 12.060 6.618 1.00 97.69 135 PRO A C 1
ATOM 1029 O O . PRO A 1 135 ? -0.848 13.275 6.699 1.00 97.69 135 PRO A O 1
ATOM 1032 N N . PHE A 1 136 ? -0.266 11.189 7.271 1.00 96.88 136 PHE A N 1
ATOM 1033 C CA . PHE A 1 136 ? 0.791 11.562 8.210 1.00 96.88 136 PHE A CA 1
ATOM 1034 C C . PHE A 1 136 ? 2.063 10.729 8.029 1.00 96.88 136 PHE A C 1
ATOM 1036 O O . PHE A 1 136 ? 2.101 9.734 7.305 1.00 96.88 136 PHE A O 1
ATOM 1043 N N . GLN A 1 137 ? 3.124 11.183 8.688 1.00 91.94 137 GLN A N 1
ATOM 1044 C CA . GLN A 1 137 ? 4.348 10.429 8.945 1.00 91.94 137 GLN A CA 1
ATOM 1045 C C . GLN A 1 137 ? 4.502 10.321 10.464 1.00 91.94 137 GLN A C 1
ATOM 1047 O O . GLN A 1 137 ? 4.026 11.202 11.173 1.00 91.94 137 GLN A O 1
ATOM 1052 N N . GLY A 1 138 ? 5.164 9.274 10.954 1.00 91.81 138 GLY A N 1
ATOM 1053 C CA . GLY A 1 138 ? 5.221 8.997 12.393 1.00 91.81 138 GLY A CA 1
ATOM 1054 C C . GLY A 1 138 ? 4.057 8.120 12.846 1.00 91.81 138 GLY A C 1
ATOM 1055 O O . GLY A 1 138 ? 3.565 7.301 12.065 1.00 91.81 138 GLY A O 1
ATOM 1056 N N . SER A 1 139 ? 3.651 8.252 14.106 1.00 94.25 139 SER A N 1
ATOM 1057 C CA . SER A 1 139 ? 2.585 7.431 14.685 1.00 94.25 139 SER A CA 1
ATOM 1058 C C . SER A 1 139 ? 1.191 8.023 14.450 1.00 94.25 139 SER A C 1
ATOM 1060 O O . SER A 1 139 ? 1.009 9.235 14.337 1.00 94.25 139 SER A O 1
ATOM 1062 N N . ALA A 1 140 ? 0.177 7.153 14.413 1.00 95.81 140 ALA A N 1
ATOM 1063 C CA . ALA A 1 140 ? -1.216 7.587 14.324 1.00 95.81 140 ALA A CA 1
ATOM 1064 C C . ALA A 1 140 ? -1.652 8.376 15.571 1.00 95.81 140 ALA A C 1
ATOM 1066 O O . ALA A 1 140 ? -2.474 9.279 15.450 1.00 95.81 140 ALA A O 1
ATOM 1067 N N . VAL A 1 141 ? -1.079 8.062 16.739 1.00 96.75 141 VAL A N 1
ATOM 1068 C CA . VAL A 1 141 ? -1.326 8.777 17.999 1.00 96.75 141 VAL A CA 1
ATOM 1069 C C . VAL A 1 141 ? -0.825 10.218 17.913 1.00 96.75 141 VAL A C 1
ATOM 1071 O O . VAL A 1 141 ? -1.606 11.135 18.133 1.00 96.75 141 VAL A O 1
ATOM 1074 N N . GLU A 1 142 ? 0.427 10.446 17.500 1.00 96.19 142 GLU A N 1
ATOM 1075 C CA . GLU A 1 142 ? 0.952 11.808 17.284 1.00 96.19 142 GLU A CA 1
ATOM 1076 C C . GLU A 1 142 ? 0.090 12.581 16.278 1.00 96.19 142 GLU A C 1
ATOM 1078 O O . GLU A 1 142 ? -0.247 13.743 16.501 1.00 96.19 142 GLU A O 1
ATOM 1083 N N . TYR A 1 143 ? -0.332 11.928 15.191 1.00 97.06 143 TYR A N 1
ATOM 1084 C CA . TYR A 1 143 ? -1.243 12.549 14.235 1.00 97.06 143 TYR A CA 1
ATOM 1085 C C . TYR A 1 143 ? -2.582 12.938 14.871 1.00 97.06 143 TYR A C 1
ATOM 1087 O O . TYR A 1 143 ? -3.046 14.049 14.639 1.00 97.06 143 TYR A O 1
ATOM 1095 N N . ALA A 1 144 ? -3.177 12.068 15.690 1.00 97.12 144 ALA A N 1
ATOM 1096 C CA . ALA A 1 144 ? -4.435 12.335 16.381 1.00 97.12 144 ALA A CA 1
ATOM 1097 C C . ALA A 1 144 ? -4.329 13.502 17.375 1.00 97.12 144 ALA A C 1
ATOM 1099 O O . ALA A 1 144 ? -5.243 14.318 17.443 1.00 97.12 144 ALA A O 1
ATOM 1100 N N . THR A 1 145 ? -3.201 13.638 18.084 1.00 95.81 145 THR A N 1
ATOM 1101 C CA . THR A 1 145 ? -2.980 14.754 19.028 1.00 95.81 145 THR A CA 1
ATOM 1102 C C . THR A 1 145 ? -2.936 16.127 18.359 1.00 95.81 145 THR A C 1
ATOM 1104 O O . THR A 1 145 ? -3.221 17.129 19.002 1.00 95.81 145 THR A O 1
ATOM 1107 N N . GLY A 1 146 ? -2.627 16.188 17.059 1.00 96.06 146 GLY A N 1
ATOM 1108 C CA . GLY A 1 146 ? -2.724 17.420 16.270 1.00 96.06 146 GLY A CA 1
ATOM 1109 C C . GLY A 1 146 ? -4.153 17.779 15.845 1.00 96.06 146 GLY A C 1
ATOM 1110 O O . GLY A 1 146 ? -4.328 18.701 15.051 1.00 96.06 146 GLY A O 1
ATOM 1111 N N . GLU A 1 147 ? -5.145 17.008 16.297 1.00 95.94 147 GLU A N 1
ATOM 1112 C CA . GLU A 1 147 ? -6.569 17.105 15.980 1.00 95.94 147 GLU A CA 1
ATOM 1113 C C . GLU A 1 147 ? -6.892 17.448 14.508 1.00 95.94 147 GLU A C 1
ATOM 1115 O O . GLU A 1 147 ? -7.538 18.458 14.188 1.00 95.94 147 GLU A O 1
ATOM 1120 N N . PRO A 1 148 ? -6.439 16.621 13.560 1.00 97.25 148 PRO A N 1
ATOM 1121 C CA . PRO A 1 148 ? -6.641 16.870 12.148 1.00 97.25 148 PRO A CA 1
ATOM 1122 C C . PRO A 1 148 ? -8.108 16.657 11.759 1.00 97.25 148 PRO A C 1
ATOM 1124 O O . PRO A 1 148 ? -8.797 15.792 12.300 1.00 97.25 148 PRO A O 1
ATOM 1127 N N . VAL A 1 149 ? -8.562 17.389 10.739 1.00 98.25 149 VAL A N 1
ATOM 1128 C CA . VAL A 1 149 ? -9.798 17.060 10.013 1.00 98.25 149 VAL A CA 1
ATOM 1129 C C . VAL A 1 149 ? -9.424 16.345 8.726 1.00 98.25 149 VAL A C 1
ATOM 1131 O O . VAL A 1 149 ? -8.803 16.931 7.837 1.00 98.25 149 VAL A O 1
ATOM 1134 N N . PHE A 1 150 ? -9.806 15.077 8.620 1.00 98.50 150 PHE A N 1
ATOM 1135 C CA . PHE A 1 150 ? -9.640 14.311 7.396 1.00 98.50 150 PHE A CA 1
ATOM 1136 C C . PHE A 1 150 ? -10.728 14.659 6.375 1.00 98.50 150 PHE A C 1
ATOM 1138 O O . PHE A 1 150 ? -11.920 14.601 6.648 1.00 98.50 150 PHE A O 1
ATOM 1145 N N . ASP A 1 151 ? -10.323 14.982 5.160 1.00 97.88 151 ASP A N 1
ATOM 1146 C CA . ASP A 1 151 ? -11.193 15.274 4.033 1.00 97.88 151 ASP A CA 1
ATOM 1147 C C . ASP A 1 151 ? -10.709 14.421 2.862 1.00 97.88 151 ASP A C 1
ATOM 1149 O O . ASP A 1 151 ? -9.603 14.626 2.352 1.00 97.88 151 ASP A O 1
ATOM 1153 N N . ALA A 1 152 ? -11.509 13.438 2.440 1.00 97.12 152 ALA A N 1
ATOM 1154 C CA . ALA A 1 152 ? -11.091 12.484 1.414 1.00 97.12 152 ALA A CA 1
ATOM 1155 C C . ALA A 1 152 ? -10.632 13.180 0.117 1.00 97.12 152 ALA A C 1
ATOM 1157 O O . ALA A 1 152 ? -9.677 12.716 -0.522 1.00 97.12 152 ALA A O 1
ATOM 1158 N N . ARG A 1 153 ? -11.241 14.330 -0.214 1.00 95.81 153 ARG A N 1
ATOM 1159 C CA . ARG A 1 153 ? -10.925 15.143 -1.397 1.00 95.81 153 ARG A CA 1
ATOM 1160 C C . ARG A 1 153 ? -9.617 15.914 -1.220 1.00 95.81 153 ARG A C 1
ATOM 1162 O O . ARG A 1 153 ? -8.754 15.897 -2.105 1.00 95.81 153 ARG A O 1
ATOM 1169 N N . HIS A 1 154 ? -9.442 16.567 -0.072 1.00 96.62 154 HIS A N 1
ATOM 1170 C CA . HIS A 1 154 ? -8.398 17.581 0.106 1.00 96.62 154 HIS A CA 1
ATOM 1171 C C . HIS A 1 154 ? -7.177 17.119 0.908 1.00 96.62 154 HIS A C 1
ATOM 1173 O O . HIS A 1 154 ? -6.070 17.595 0.648 1.00 96.62 154 HIS A O 1
ATOM 1179 N N . THR A 1 155 ? -7.321 16.174 1.838 1.00 98.12 155 THR A N 1
ATOM 1180 C CA . THR A 1 155 ? -6.207 15.721 2.678 1.00 98.12 155 THR A CA 1
ATOM 1181 C C . THR A 1 155 ? -5.138 15.024 1.837 1.00 98.12 155 THR A C 1
ATOM 1183 O O . THR A 1 155 ? -5.391 14.021 1.171 1.00 98.12 155 THR A O 1
ATOM 1186 N N . VAL A 1 156 ? -3.913 15.540 1.887 1.00 98.00 156 VAL A N 1
ATOM 1187 C CA . VAL A 1 156 ? -2.770 15.039 1.110 1.00 98.00 156 VAL A CA 1
ATOM 1188 C C . VAL A 1 156 ? -2.295 13.685 1.641 1.00 98.00 156 VAL A C 1
ATOM 1190 O O . VAL A 1 156 ? -2.189 13.489 2.850 1.00 98.00 156 VAL A O 1
ATOM 1193 N N . SER A 1 157 ? -1.967 12.760 0.738 1.00 97.81 157 SER A N 1
ATOM 1194 C CA . SER A 1 157 ? -1.289 11.514 1.094 1.00 97.81 157 SER A CA 1
ATOM 1195 C C . SER A 1 157 ? 0.179 11.776 1.420 1.00 97.81 157 SER A C 1
ATOM 1197 O O . SER A 1 157 ? 0.893 12.453 0.678 1.00 97.81 157 SER A O 1
ATOM 1199 N N . ARG A 1 158 ? 0.674 11.181 2.505 1.00 97.38 158 ARG A N 1
ATOM 1200 C CA . ARG A 1 158 ? 2.094 11.211 2.884 1.00 97.38 158 ARG A CA 1
ATOM 1201 C C . ARG A 1 158 ? 2.852 9.952 2.457 1.00 97.38 158 ARG A C 1
ATOM 1203 O O . ARG A 1 158 ? 4.035 9.831 2.768 1.00 97.38 158 ARG A O 1
ATOM 1210 N N . MET A 1 159 ? 2.208 9.049 1.710 1.00 96.56 159 MET A N 1
ATOM 1211 C CA . MET A 1 159 ? 2.753 7.741 1.299 1.00 96.56 159 MET A CA 1
ATOM 1212 C C . MET A 1 159 ? 3.552 7.761 -0.015 1.00 96.56 159 MET A C 1
ATOM 1214 O O . MET A 1 159 ? 3.900 6.710 -0.546 1.00 96.56 159 MET A O 1
ATOM 1218 N N . GLY A 1 160 ? 3.877 8.947 -0.536 1.00 95.56 160 GLY A N 1
ATOM 1219 C CA . GLY A 1 160 ? 4.745 9.120 -1.703 1.00 95.56 160 GLY A CA 1
ATOM 1220 C C . GLY A 1 160 ? 4.045 9.715 -2.926 1.00 95.56 160 GLY A C 1
ATOM 1221 O O . GLY A 1 160 ? 2.822 9.828 -2.990 1.00 95.56 160 GLY A O 1
ATOM 1222 N N . LEU A 1 161 ? 4.857 10.116 -3.911 1.00 97.75 161 LEU A N 1
ATOM 1223 C CA . LEU A 1 161 ? 4.396 10.883 -5.073 1.00 97.75 161 LEU A CA 1
ATOM 1224 C C . LEU A 1 161 ? 3.394 10.114 -5.942 1.00 97.75 161 LEU A C 1
ATOM 1226 O O . LEU A 1 161 ? 2.387 10.685 -6.340 1.00 97.75 161 LEU A O 1
ATOM 1230 N N . ILE A 1 162 ? 3.655 8.833 -6.229 1.00 98.38 162 ILE A N 1
ATOM 1231 C CA . ILE A 1 162 ? 2.753 8.017 -7.058 1.00 98.38 162 ILE A CA 1
ATOM 1232 C C . ILE A 1 162 ? 1.376 7.927 -6.400 1.00 98.38 162 ILE A C 1
ATOM 1234 O O . ILE A 1 162 ? 0.380 8.131 -7.079 1.00 98.38 162 ILE A O 1
ATOM 1238 N N . THR A 1 163 ? 1.313 7.708 -5.087 1.00 97.44 163 THR A N 1
ATOM 1239 C CA . THR A 1 163 ? 0.051 7.641 -4.346 1.00 97.44 163 THR A CA 1
ATOM 1240 C C . THR A 1 163 ? -0.739 8.951 -4.419 1.00 97.44 163 THR A C 1
ATOM 1242 O O . THR A 1 163 ? -1.952 8.928 -4.618 1.00 97.44 163 THR A O 1
ATOM 1245 N N . GLU A 1 164 ? -0.074 10.101 -4.262 1.00 98.12 164 GLU A N 1
ATOM 1246 C CA . GLU A 1 164 ? -0.736 11.412 -4.336 1.00 98.12 164 GLU A CA 1
ATOM 1247 C C . GLU A 1 164 ? -1.242 11.728 -5.751 1.00 98.12 164 GLU A C 1
ATOM 1249 O O . GLU A 1 164 ? -2.317 12.303 -5.904 1.00 98.12 164 GLU A O 1
ATOM 1254 N N . VAL A 1 165 ? -0.496 11.326 -6.785 1.00 98.62 165 VAL A N 1
ATOM 1255 C CA . VAL A 1 165 ? -0.947 11.434 -8.181 1.00 98.62 165 VAL A CA 1
ATOM 1256 C C . VAL A 1 165 ? -2.110 10.474 -8.439 1.00 98.62 165 VAL A C 1
ATOM 1258 O O . VAL A 1 165 ? -3.108 10.872 -9.029 1.00 98.62 165 VAL A O 1
ATOM 1261 N N . PHE A 1 166 ? -2.017 9.236 -7.947 1.00 98.75 166 PHE A N 1
ATOM 1262 C CA . PHE A 1 166 ? -3.030 8.201 -8.121 1.00 98.75 166 PHE A CA 1
ATOM 1263 C C . PHE A 1 166 ? -4.365 8.600 -7.502 1.00 98.75 166 PHE A C 1
ATOM 1265 O O . PHE A 1 166 ? -5.369 8.560 -8.195 1.00 98.75 166 PHE A O 1
ATOM 1272 N N . ARG A 1 167 ? -4.400 9.087 -6.253 1.00 98.19 167 ARG A N 1
ATOM 1273 C CA . ARG A 1 167 ? -5.671 9.474 -5.607 1.00 98.19 167 ARG A CA 1
ATOM 1274 C C . ARG A 1 167 ? -6.428 10.603 -6.321 1.00 98.19 167 ARG A C 1
ATOM 1276 O O . ARG A 1 167 ? -7.581 10.848 -5.994 1.00 98.19 167 ARG A O 1
ATOM 1283 N N . ARG A 1 168 ? -5.749 11.353 -7.197 1.00 97.69 168 ARG A N 1
ATOM 1284 C CA . ARG A 1 168 ? -6.312 12.458 -7.990 1.00 97.69 168 ARG A CA 1
ATOM 1285 C C . ARG A 1 168 ? -6.570 12.057 -9.444 1.00 97.69 168 ARG A C 1
ATOM 1287 O O . ARG A 1 168 ? -7.027 12.892 -10.220 1.00 97.69 168 ARG A O 1
ATOM 1294 N N . ALA A 1 169 ? -6.218 10.833 -9.837 1.00 97.50 169 ALA A N 1
ATOM 1295 C CA . ALA A 1 169 ? -6.385 10.386 -11.208 1.00 97.50 169 ALA A CA 1
ATOM 1296 C C . ALA A 1 169 ? -7.866 10.070 -11.508 1.00 97.50 169 ALA A C 1
ATOM 1298 O O . ALA A 1 169 ? -8.617 9.702 -10.602 1.00 97.50 169 ALA A O 1
ATOM 1299 N N . PRO A 1 170 ? -8.306 10.211 -12.772 1.00 96.69 170 PRO A N 1
ATOM 1300 C CA . PRO A 1 170 ? -9.688 9.938 -13.155 1.00 96.69 170 PRO A CA 1
ATOM 1301 C C . PRO A 1 170 ? -10.142 8.520 -12.787 1.00 96.69 170 PRO A C 1
ATOM 1303 O O . PRO A 1 170 ? -9.404 7.551 -12.973 1.00 96.69 170 PRO A O 1
ATOM 1306 N N . GLY A 1 171 ? -11.373 8.404 -12.282 1.00 97.06 171 GLY A N 1
ATOM 1307 C CA . GLY A 1 171 ? -11.976 7.127 -11.883 1.00 97.06 171 GLY A CA 1
ATOM 1308 C C . GLY A 1 171 ? -11.419 6.526 -10.589 1.00 97.06 171 GLY A C 1
ATOM 1309 O O . GLY A 1 171 ? -11.766 5.397 -10.254 1.00 97.06 171 GLY A O 1
ATOM 1310 N N . VAL A 1 172 ? -10.539 7.235 -9.876 1.00 98.62 172 VAL A N 1
ATOM 1311 C CA . VAL A 1 172 ? -10.054 6.812 -8.559 1.00 98.62 172 VAL A CA 1
ATOM 1312 C C . VAL A 1 172 ? -10.968 7.384 -7.483 1.00 98.62 172 VAL A C 1
ATOM 1314 O O . VAL A 1 172 ? -11.185 8.592 -7.414 1.00 98.62 172 VAL A O 1
ATOM 1317 N N . VAL A 1 173 ? -11.459 6.512 -6.610 1.00 98.44 173 VAL A N 1
ATOM 1318 C CA . VAL A 1 173 ? -12.205 6.869 -5.400 1.00 98.44 173 VAL A CA 1
ATOM 1319 C C . VAL A 1 173 ? -11.313 6.691 -4.177 1.00 98.44 173 VAL A C 1
ATOM 1321 O O . VAL A 1 173 ? -10.335 5.945 -4.206 1.00 98.44 173 VAL A O 1
ATOM 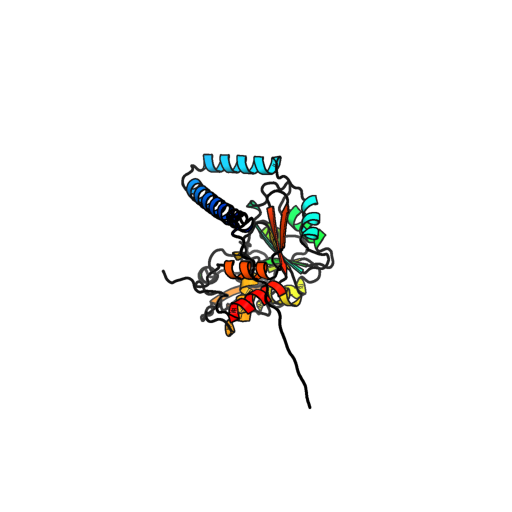1324 N N . ARG A 1 174 ? -11.617 7.380 -3.077 1.00 98.50 174 ARG A N 1
ATOM 1325 C CA . ARG A 1 174 ? -10.865 7.249 -1.825 1.00 98.50 174 ARG A CA 1
ATOM 1326 C C . ARG A 1 174 ? -11.809 6.919 -0.686 1.00 98.50 174 ARG A C 1
ATOM 1328 O O . ARG A 1 174 ? -12.767 7.645 -0.454 1.00 98.50 174 ARG A O 1
ATOM 1335 N N . SER A 1 175 ? -11.495 5.860 0.049 1.00 98.19 175 SER A N 1
ATOM 1336 C CA . SER A 1 175 ? -12.235 5.486 1.251 1.00 98.19 175 SER A CA 1
ATOM 1337 C C . SER A 1 175 ? -12.110 6.548 2.340 1.00 98.19 175 SER A C 1
ATOM 1339 O O . SER A 1 175 ? -11.046 7.163 2.484 1.00 98.19 175 SER A O 1
ATOM 1341 N N . VAL A 1 176 ? -13.116 6.656 3.195 1.00 97.31 176 VAL A N 1
ATOM 1342 C CA . VAL A 1 176 ? -13.103 7.578 4.326 1.00 97.31 176 VAL A CA 1
ATOM 1343 C C . VAL A 1 176 ? -12.603 6.854 5.573 1.00 97.31 176 VAL A C 1
ATOM 1345 O O . VAL A 1 176 ? -13.307 6.050 6.151 1.00 97.31 176 VAL A O 1
ATOM 1348 N N . HIS A 1 177 ? -11.368 7.131 5.987 1.00 97.44 177 HIS A N 1
ATOM 1349 C CA . HIS A 1 177 ? -10.866 6.753 7.310 1.00 97.44 177 HIS A CA 1
ATOM 1350 C C . HIS A 1 177 ? -9.807 7.776 7.735 1.00 97.44 177 HIS A C 1
ATOM 1352 O O . HIS A 1 177 ? -8.826 7.948 6.998 1.00 97.44 177 HIS A O 1
ATOM 1358 N N . PRO A 1 178 ? -9.939 8.428 8.909 1.00 97.25 178 PRO A N 1
ATOM 1359 C CA . PRO A 1 178 ? -9.099 9.566 9.283 1.00 97.25 178 PRO A CA 1
ATOM 1360 C C . PRO A 1 178 ? -7.593 9.297 9.249 1.00 97.25 178 PRO A C 1
ATOM 1362 O O . PRO A 1 178 ? -6.817 10.160 8.853 1.00 97.25 178 PRO A O 1
ATOM 1365 N N . THR A 1 179 ? -7.169 8.089 9.635 1.00 97.69 179 THR A N 1
ATOM 1366 C CA . THR A 1 179 ? -5.747 7.711 9.672 1.00 97.69 179 THR A CA 1
ATOM 1367 C C . THR A 1 179 ? -5.299 6.806 8.514 1.00 97.69 179 THR A C 1
ATOM 1369 O O . THR A 1 179 ? -4.219 7.028 7.977 1.00 97.69 179 THR A O 1
ATOM 1372 N N . HIS A 1 180 ? -6.095 5.818 8.084 1.00 97.94 180 HIS A N 1
ATOM 1373 C CA . HIS A 1 180 ? -5.646 4.753 7.169 1.00 97.94 180 HIS A CA 1
ATOM 1374 C C . HIS A 1 180 ? -6.438 4.646 5.857 1.00 97.94 180 HIS A C 1
ATOM 1376 O O . HIS A 1 180 ? -6.501 3.578 5.251 1.00 97.94 180 HIS A O 1
ATOM 1382 N N . SER A 1 181 ? -6.986 5.765 5.368 1.00 98.25 181 SER A N 1
ATOM 1383 C CA . SER A 1 181 ? -7.663 5.836 4.062 1.00 98.25 181 SER A CA 1
ATOM 1384 C C . SER A 1 181 ? -6.855 5.238 2.900 1.00 98.25 181 SER A C 1
ATOM 1386 O O . SER A 1 181 ? -5.625 5.330 2.857 1.00 98.25 181 SER A O 1
ATOM 1388 N N . VAL A 1 182 ? -7.557 4.711 1.898 1.00 98.81 182 VAL A N 1
ATOM 1389 C CA . VAL A 1 182 ? -7.008 4.067 0.701 1.00 98.81 182 VAL A CA 1
ATOM 1390 C C . VAL A 1 182 ? -7.645 4.672 -0.551 1.00 98.81 182 VAL A C 1
ATOM 1392 O O . VAL A 1 182 ? -8.862 4.840 -0.605 1.00 98.81 182 VAL A O 1
ATOM 1395 N N . ALA A 1 183 ? -6.833 4.987 -1.561 1.00 98.88 183 ALA A N 1
ATOM 1396 C CA . ALA A 1 183 ? -7.312 5.293 -2.908 1.00 98.88 183 ALA A CA 1
ATOM 1397 C C . ALA A 1 183 ? -7.456 4.002 -3.715 1.00 98.88 183 ALA A C 1
ATOM 1399 O O . ALA A 1 183 ? -6.590 3.132 -3.620 1.00 98.88 183 ALA A O 1
ATOM 1400 N N . VAL A 1 184 ? -8.518 3.879 -4.508 1.00 98.88 184 VAL A N 1
ATOM 1401 C CA . VAL A 1 184 ? -8.868 2.665 -5.247 1.00 98.88 184 VAL A CA 1
ATOM 1402 C C . VAL A 1 184 ? -9.396 3.017 -6.637 1.00 98.88 184 VAL A C 1
ATOM 1404 O O . VAL A 1 184 ? -10.157 3.963 -6.797 1.00 98.88 184 VAL A O 1
ATOM 1407 N N . TRP A 1 185 ? -8.997 2.244 -7.641 1.00 98.88 185 TRP A N 1
ATOM 1408 C CA . TRP A 1 185 ? -9.461 2.342 -9.025 1.00 98.88 185 TRP A CA 1
ATOM 1409 C C . TRP A 1 185 ? -9.791 0.956 -9.563 1.00 98.88 185 TRP A C 1
ATOM 1411 O O . TRP A 1 185 ? -9.076 0.004 -9.254 1.00 98.88 185 TRP A O 1
ATOM 1421 N N . GLY A 1 186 ? -10.801 0.855 -10.423 1.00 98.62 186 GLY A N 1
ATOM 1422 C CA . GLY A 1 186 ? -11.124 -0.366 -11.163 1.00 98.62 186 GLY A CA 1
ATOM 1423 C C . GLY A 1 186 ? -12.426 -1.027 -10.718 1.00 98.62 186 GLY A C 1
ATOM 1424 O O . GLY A 1 186 ? -13.221 -0.441 -9.985 1.00 98.62 186 GLY A O 1
ATOM 1425 N N . SER A 1 187 ? -12.638 -2.259 -11.178 1.00 98.25 187 SER A N 1
ATOM 1426 C CA . SER A 1 187 ? -13.932 -2.962 -11.152 1.00 98.25 187 SER A CA 1
ATOM 1427 C C . SER A 1 187 ? -14.558 -3.135 -9.763 1.00 98.25 187 SER A C 1
ATOM 1429 O O . SER A 1 187 ? -15.777 -3.219 -9.649 1.00 98.25 187 SER A O 1
ATOM 1431 N N . ARG A 1 188 ? -13.743 -3.187 -8.702 1.00 98.44 188 ARG A N 1
ATOM 1432 C CA . ARG A 1 188 ? -14.191 -3.409 -7.317 1.00 98.44 188 ARG A CA 1
ATOM 1433 C C . ARG A 1 188 ? -14.024 -2.180 -6.427 1.00 98.44 188 ARG A C 1
ATOM 1435 O O . ARG A 1 188 ? -14.062 -2.320 -5.206 1.00 98.44 188 ARG A O 1
ATOM 1442 N N . ALA A 1 189 ? -13.795 -0.997 -6.999 1.00 98.56 189 ALA A N 1
ATOM 1443 C CA . ALA A 1 189 ? -13.397 0.173 -6.223 1.00 98.56 189 ALA A CA 1
ATOM 1444 C C . ALA A 1 189 ? -14.405 0.533 -5.119 1.00 98.56 189 ALA A C 1
ATOM 1446 O O . ALA A 1 189 ? -14.016 0.591 -3.951 1.00 98.56 189 ALA A O 1
ATOM 1447 N N . ASP A 1 190 ? -15.689 0.649 -5.464 1.00 98.31 190 ASP A N 1
ATOM 1448 C CA . ASP A 1 190 ? -16.757 0.984 -4.514 1.00 98.31 190 ASP A CA 1
ATOM 1449 C C . ASP A 1 190 ? -16.905 -0.081 -3.423 1.00 98.31 190 ASP A C 1
ATOM 1451 O O . ASP A 1 190 ? -16.928 0.229 -2.231 1.00 98.31 190 ASP A O 1
ATOM 1455 N N . ALA A 1 191 ? -16.895 -1.358 -3.818 1.00 98.50 191 ALA A N 1
ATOM 1456 C CA . ALA A 1 191 ? -16.981 -2.476 -2.885 1.00 98.50 191 ALA A CA 1
ATOM 1457 C C . ALA A 1 191 ? -15.808 -2.490 -1.893 1.00 98.50 191 ALA A C 1
ATOM 1459 O O . ALA A 1 191 ? -16.007 -2.782 -0.714 1.00 98.50 191 ALA A O 1
ATOM 1460 N N . ILE A 1 192 ? -14.590 -2.153 -2.334 1.00 98.56 192 ILE A N 1
ATOM 1461 C CA . ILE A 1 192 ? -13.413 -2.080 -1.461 1.00 98.56 192 ILE A CA 1
ATOM 1462 C C . ILE A 1 192 ? -13.531 -0.918 -0.471 1.00 98.56 192 ILE A C 1
ATOM 1464 O O . ILE A 1 192 ? -13.249 -1.103 0.713 1.00 98.56 192 ILE A O 1
ATOM 1468 N N . ILE A 1 193 ? -13.972 0.264 -0.901 1.00 98.00 193 ILE A N 1
ATOM 1469 C CA . ILE A 1 193 ? -13.997 1.436 -0.014 1.00 98.00 193 ILE A CA 1
ATOM 1470 C C . ILE A 1 193 ? -15.206 1.495 0.928 1.00 98.00 193 ILE A C 1
ATOM 1472 O O . ILE A 1 193 ? -15.123 2.186 1.940 1.00 98.00 193 ILE A O 1
ATOM 1476 N N . ALA A 1 194 ? -16.292 0.780 0.618 1.00 97.44 194 ALA A N 1
ATOM 1477 C CA . ALA A 1 194 ? -17.557 0.862 1.349 1.00 97.44 194 ALA A CA 1
ATOM 1478 C C . ALA A 1 194 ? -17.418 0.580 2.857 1.00 97.44 194 ALA A C 1
ATOM 1480 O O . ALA A 1 194 ? -16.809 -0.420 3.244 1.00 97.44 194 ALA A O 1
ATOM 1481 N N . GLY A 1 195 ? -18.017 1.427 3.698 1.00 95.56 195 GLY A N 1
ATOM 1482 C CA . GLY A 1 195 ? -18.083 1.231 5.149 1.00 95.56 195 GLY A CA 1
ATOM 1483 C C . GLY A 1 195 ? -16.777 1.501 5.899 1.00 95.56 195 GLY A C 1
ATOM 1484 O O . GLY A 1 195 ? -16.702 1.218 7.092 1.00 95.56 195 GLY A O 1
ATOM 1485 N N . HIS A 1 196 ? -15.737 2.034 5.245 1.00 97.31 196 HIS A N 1
ATOM 1486 C CA . HIS A 1 196 ? -14.465 2.314 5.920 1.00 97.31 196 HIS A CA 1
ATOM 1487 C C . HIS A 1 196 ? -14.606 3.410 6.994 1.00 97.31 196 HIS A C 1
ATOM 1489 O O . HIS A 1 196 ? -13.883 3.391 7.986 1.00 97.31 196 HIS A O 1
ATOM 1495 N N . GLU A 1 197 ? -15.570 4.316 6.835 1.00 95.81 197 GLU A N 1
ATOM 1496 C CA . GLU A 1 197 ? -15.908 5.381 7.785 1.00 95.81 197 GLU A CA 1
ATOM 1497 C C . GLU A 1 197 ? -16.513 4.863 9.092 1.00 95.81 197 GLU A C 1
ATOM 1499 O O . GLU A 1 197 ? -16.476 5.559 10.110 1.00 95.81 197 GLU A O 1
ATOM 1504 N N . LEU A 1 198 ? -17.053 3.642 9.056 1.00 95.88 198 LEU A N 1
ATOM 1505 C CA . LEU A 1 198 ? -17.655 2.959 10.197 1.00 95.88 198 LEU A CA 1
ATOM 1506 C C . LEU A 1 198 ? -16.638 2.118 10.979 1.00 95.88 198 LEU A C 1
ATOM 1508 O O . LEU A 1 198 ? -16.974 1.607 12.044 1.00 95.88 198 LEU A O 1
ATOM 1512 N N . ALA A 1 199 ? -15.416 1.949 10.463 1.00 96.44 199 ALA A N 1
ATOM 1513 C CA . ALA A 1 199 ? -14.378 1.198 11.153 1.00 96.44 199 ALA A CA 1
ATOM 1514 C C . ALA A 1 199 ? -13.921 1.946 12.415 1.00 96.44 199 ALA A C 1
ATOM 1516 O O . ALA A 1 199 ? -13.641 3.145 12.379 1.00 96.44 199 ALA A O 1
ATOM 1517 N N . ASP A 1 200 ? -13.825 1.225 13.529 1.00 95.50 200 ASP A N 1
ATOM 1518 C CA . ASP A 1 200 ? -13.367 1.741 14.822 1.00 95.50 200 ASP A CA 1
ATOM 1519 C C . ASP A 1 200 ? -11.854 1.557 15.038 1.00 95.50 200 ASP A C 1
ATOM 1521 O O . ASP A 1 200 ? -11.296 1.999 16.052 1.00 95.50 200 ASP A O 1
ATOM 1525 N N . THR A 1 201 ? -11.185 0.943 14.062 1.00 97.38 201 THR A N 1
ATOM 1526 C CA . THR A 1 201 ? -9.758 0.635 14.057 1.00 97.38 201 THR A CA 1
ATOM 1527 C C . THR A 1 201 ? -9.129 0.841 12.668 1.00 97.38 201 THR A C 1
ATOM 1529 O O . THR A 1 201 ? -9.822 0.782 11.649 1.00 97.38 201 THR A O 1
ATOM 1532 N N . PRO A 1 202 ? -7.802 1.075 12.592 1.00 96.81 202 PRO A N 1
ATOM 1533 C CA . PRO A 1 202 ? -7.122 1.485 11.366 1.00 96.81 202 PRO A CA 1
ATOM 1534 C C . PRO A 1 202 ? -7.193 0.506 10.193 1.00 96.81 202 PRO A C 1
ATOM 1536 O O . PRO A 1 202 ? -7.326 0.920 9.041 1.00 96.81 202 PRO A O 1
ATOM 1539 N N . CYS A 1 203 ? -7.013 -0.782 10.475 1.00 97.19 203 CYS A N 1
ATOM 1540 C CA . CYS A 1 203 ? -6.849 -1.820 9.473 1.00 97.19 203 CYS A CA 1
ATOM 1541 C C . CYS A 1 203 ? -7.655 -3.063 9.863 1.00 97.19 203 CYS A C 1
ATOM 1543 O O . CYS A 1 203 ? -7.190 -4.173 9.639 1.00 97.19 203 CYS A O 1
ATOM 1545 N N . GLY A 1 204 ? -8.845 -2.898 10.441 1.00 95.38 204 GLY A N 1
ATOM 1546 C CA . GLY A 1 204 ? -9.691 -4.013 10.868 1.00 95.38 204 GLY A CA 1
ATOM 1547 C C . GLY A 1 204 ? -10.321 -4.795 9.719 1.00 95.38 204 GLY A C 1
ATOM 1548 O O . GLY A 1 204 ? -10.182 -4.450 8.540 1.00 95.38 204 GLY A O 1
ATOM 1549 N N . ARG A 1 205 ? -11.075 -5.849 10.050 1.00 94.69 205 ARG A N 1
ATOM 1550 C CA . ARG A 1 205 ? -11.650 -6.766 9.050 1.00 94.69 205 ARG A CA 1
A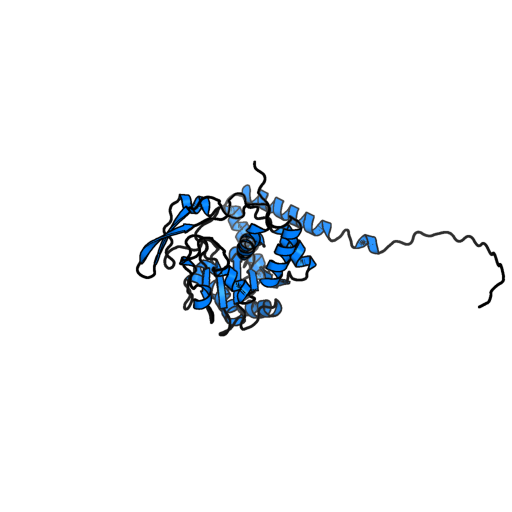TOM 1551 C C . ARG A 1 205 ? -12.596 -6.093 8.051 1.00 94.69 205 ARG A C 1
ATOM 1553 O O . ARG A 1 205 ? -12.630 -6.490 6.891 1.00 94.69 205 ARG A O 1
ATOM 1560 N N . LEU A 1 206 ? -13.316 -5.057 8.479 1.00 91.88 206 LEU A N 1
ATOM 1561 C CA . LEU A 1 206 ? -14.265 -4.311 7.643 1.00 91.88 206 LEU A CA 1
ATOM 1562 C C . LEU A 1 206 ? -13.596 -3.255 6.741 1.00 91.88 206 LEU A C 1
ATOM 1564 O O . LEU A 1 206 ? -14.252 -2.650 5.894 1.00 91.88 206 LEU A O 1
ATOM 1568 N N . THR A 1 207 ? -12.288 -3.034 6.892 1.00 98.19 207 THR A N 1
ATOM 1569 C CA . THR A 1 207 ? -11.535 -2.031 6.127 1.00 98.19 207 THR A CA 1
ATOM 1570 C C . THR A 1 207 ? -11.158 -2.539 4.724 1.00 98.19 207 THR A C 1
ATOM 1572 O O . THR A 1 207 ? -11.179 -3.747 4.460 1.00 98.19 207 THR A O 1
ATOM 1575 N N . PRO A 1 208 ? -10.718 -1.653 3.806 1.00 98.69 208 PRO A N 1
ATOM 1576 C CA . PRO A 1 208 ? -10.140 -2.047 2.522 1.00 98.69 208 PRO A CA 1
ATOM 1577 C C . PRO A 1 208 ? -9.014 -3.085 2.631 1.00 98.69 208 PRO A C 1
ATOM 1579 O O . PRO A 1 208 ? -8.806 -3.861 1.699 1.00 98.69 208 PRO A O 1
ATOM 1582 N N . TYR A 1 209 ? -8.281 -3.115 3.749 1.00 98.56 209 TYR A N 1
ATOM 1583 C CA . TYR A 1 209 ? -7.198 -4.072 3.962 1.00 98.56 209 TYR A CA 1
ATOM 1584 C C . TYR A 1 209 ? -7.723 -5.492 4.203 1.00 98.56 209 TYR A C 1
ATOM 1586 O O . TYR A 1 209 ? -7.165 -6.433 3.643 1.00 98.56 209 TYR A O 1
ATOM 1594 N N . GLY A 1 210 ? -8.827 -5.650 4.941 1.00 98.25 210 GLY A N 1
ATOM 1595 C CA . GLY A 1 210 ? -9.509 -6.940 5.079 1.00 98.25 210 GLY A CA 1
ATOM 1596 C C . GLY A 1 210 ? -10.071 -7.434 3.751 1.00 98.25 210 GLY A C 1
ATOM 1597 O O . GLY A 1 210 ? -9.843 -8.577 3.359 1.00 98.25 210 GLY A O 1
ATOM 1598 N N . LYS A 1 211 ? -10.665 -6.526 2.973 1.00 98.56 211 LYS A N 1
ATOM 1599 C CA . LYS A 1 211 ? -11.184 -6.851 1.639 1.00 98.56 211 LYS A CA 1
ATOM 1600 C C . LYS A 1 211 ? -10.090 -7.253 0.652 1.00 98.56 211 LYS A C 1
ATOM 1602 O O . LYS A 1 211 ? -10.347 -8.068 -0.228 1.00 98.56 211 LYS A O 1
ATOM 1607 N N . LEU A 1 212 ? -8.859 -6.747 0.797 1.00 98.75 212 LEU A N 1
ATOM 1608 C CA . LEU A 1 212 ? -7.726 -7.252 0.013 1.00 98.75 212 LEU A CA 1
ATOM 1609 C C . LEU A 1 212 ? -7.518 -8.756 0.253 1.00 98.75 212 LEU A C 1
ATOM 1611 O O . LEU A 1 212 ? -7.260 -9.483 -0.702 1.00 98.75 212 LEU A O 1
ATOM 1615 N N . LEU A 1 213 ? -7.638 -9.230 1.497 1.00 98.56 213 LEU A N 1
ATOM 1616 C CA . LEU A 1 213 ? -7.543 -10.658 1.806 1.00 98.56 213 LEU A CA 1
ATOM 1617 C C . LEU A 1 213 ? -8.739 -11.442 1.245 1.00 98.56 213 LEU A C 1
ATOM 1619 O O . LEU A 1 213 ? -8.544 -12.532 0.702 1.00 98.56 213 LEU A O 1
ATOM 1623 N N . ASP A 1 214 ? -9.951 -10.896 1.364 1.00 98.31 214 ASP A N 1
ATOM 1624 C CA . ASP A 1 214 ? -11.182 -11.542 0.884 1.00 98.31 214 ASP A CA 1
ATOM 1625 C C . ASP A 1 214 ? -11.174 -11.727 -0.641 1.00 98.31 214 ASP A C 1
ATOM 1627 O O . ASP A 1 214 ? -11.556 -12.784 -1.139 1.00 98.31 214 ASP A O 1
ATOM 1631 N N . TYR A 1 215 ? -10.647 -10.748 -1.382 1.00 98.31 215 TYR A N 1
ATOM 1632 C CA . TYR A 1 215 ? -10.459 -10.830 -2.834 1.00 98.31 215 TYR A CA 1
ATOM 1633 C C . TYR A 1 215 ? -9.175 -11.548 -3.264 1.00 98.31 215 TYR A C 1
ATOM 1635 O O . TYR A 1 215 ? -8.811 -11.480 -4.438 1.00 98.31 215 TYR A O 1
ATOM 1643 N N . ASP A 1 216 ? -8.474 -12.211 -2.338 1.00 97.56 216 ASP A N 1
ATOM 1644 C CA . ASP A 1 216 ? -7.221 -12.919 -2.620 1.00 97.56 216 ASP A CA 1
ATOM 1645 C C . ASP A 1 216 ? -6.169 -12.033 -3.320 1.00 97.56 216 ASP A C 1
ATOM 1647 O O . ASP A 1 216 ? -5.404 -12.455 -4.189 1.00 97.56 216 ASP A O 1
ATOM 1651 N N . GLY A 1 217 ? -6.152 -10.759 -2.938 1.00 98.69 217 GLY A N 1
ATOM 1652 C CA . GLY A 1 217 ? -5.368 -9.733 -3.594 1.00 98.69 217 GLY A CA 1
ATOM 1653 C C . GLY A 1 217 ? -3.863 -9.912 -3.429 1.00 98.69 217 GLY A C 1
ATOM 1654 O O . GLY A 1 217 ? -3.353 -10.721 -2.647 1.00 98.69 217 GLY A O 1
ATOM 1655 N N . LYS A 1 218 ? -3.118 -9.111 -4.184 1.00 98.88 218 LYS A N 1
ATOM 1656 C CA . LYS A 1 218 ? -1.655 -9.111 -4.203 1.00 98.88 218 LYS A CA 1
ATOM 1657 C C . LYS A 1 218 ? -1.113 -7.780 -3.699 1.00 98.88 218 LYS A C 1
ATOM 1659 O O . LYS A 1 218 ? -1.764 -6.746 -3.818 1.00 98.88 218 LYS A O 1
ATOM 1664 N N . ILE A 1 219 ? 0.101 -7.797 -3.158 1.00 98.88 219 ILE A N 1
ATOM 1665 C CA . ILE A 1 219 ? 0.838 -6.613 -2.720 1.00 98.88 219 ILE A CA 1
ATOM 1666 C C . ILE A 1 219 ? 2.100 -6.460 -3.565 1.00 98.88 219 ILE A C 1
ATOM 1668 O O . ILE A 1 219 ? 2.957 -7.345 -3.578 1.00 98.88 219 ILE A O 1
ATOM 1672 N N . LEU A 1 220 ? 2.229 -5.317 -4.235 1.00 98.88 220 LEU A N 1
ATOM 1673 C CA . LEU A 1 220 ? 3.419 -4.901 -4.966 1.00 98.88 220 LEU A CA 1
ATOM 1674 C C . LEU A 1 220 ? 4.218 -3.882 -4.147 1.00 98.88 220 LEU A C 1
ATOM 1676 O O . LEU A 1 220 ? 3.738 -2.791 -3.839 1.00 98.88 220 LEU A O 1
ATOM 1680 N N . LEU A 1 221 ? 5.476 -4.210 -3.866 1.00 98.81 221 LEU A N 1
ATOM 1681 C CA . LEU A 1 221 ? 6.461 -3.304 -3.282 1.00 98.81 221 LEU A CA 1
ATOM 1682 C C . LEU A 1 221 ? 7.416 -2.825 -4.384 1.00 98.81 221 LEU A C 1
ATOM 1684 O O . LEU A 1 221 ? 8.319 -3.551 -4.804 1.00 98.81 221 LEU A O 1
ATOM 1688 N N . ALA A 1 222 ? 7.227 -1.593 -4.858 1.00 98.50 222 ALA A N 1
ATOM 1689 C CA . ALA A 1 222 ? 8.012 -0.992 -5.932 1.00 98.50 222 ALA A CA 1
ATOM 1690 C C . ALA A 1 222 ? 9.084 -0.036 -5.385 1.00 98.50 222 ALA A C 1
ATOM 1692 O O . ALA A 1 222 ? 8.845 1.146 -5.128 1.00 98.50 222 ALA A O 1
ATOM 1693 N N . GLY A 1 223 ? 10.299 -0.555 -5.194 1.00 97.44 223 GLY A N 1
ATOM 1694 C CA . GLY A 1 223 ? 11.424 0.211 -4.651 1.00 97.44 223 GLY A CA 1
ATOM 1695 C C . GLY A 1 223 ? 11.340 0.475 -3.144 1.00 97.44 223 GLY A C 1
ATOM 1696 O O . GLY A 1 223 ? 12.154 1.225 -2.610 1.00 97.44 223 GLY A O 1
ATOM 1697 N N . VAL A 1 224 ? 10.399 -0.151 -2.440 1.00 97.31 224 VAL A N 1
ATOM 1698 C CA . VAL A 1 224 ? 10.217 0.015 -0.993 1.00 97.31 224 VAL A CA 1
ATOM 1699 C C . VAL A 1 224 ? 10.603 -1.249 -0.214 1.00 97.31 224 VAL A C 1
ATOM 1701 O O . VAL A 1 224 ? 10.583 -2.354 -0.765 1.00 97.31 224 VAL A O 1
ATOM 1704 N N . PRO A 1 225 ? 11.045 -1.107 1.045 1.00 95.81 225 PRO A N 1
ATOM 1705 C CA . PRO A 1 225 ? 11.253 -2.233 1.955 1.00 95.81 225 PRO A CA 1
ATOM 1706 C C . PRO A 1 225 ? 9.932 -2.827 2.476 1.00 95.81 225 PRO A C 1
ATOM 1708 O O . PRO A 1 225 ? 8.885 -2.197 2.412 1.00 95.81 225 PRO A O 1
ATOM 1711 N N . ALA A 1 226 ? 9.990 -4.039 3.038 1.00 94.69 226 ALA A N 1
ATOM 1712 C CA . ALA A 1 226 ? 8.812 -4.754 3.545 1.00 94.69 226 ALA A CA 1
ATOM 1713 C C . ALA A 1 226 ? 8.073 -4.025 4.682 1.00 94.69 226 ALA A C 1
ATOM 1715 O O . ALA A 1 226 ? 6.867 -4.176 4.820 1.00 94.69 226 ALA A O 1
ATOM 1716 N N . ASN A 1 227 ? 8.768 -3.210 5.478 1.00 91.94 227 ASN A N 1
ATOM 1717 C CA . ASN A 1 227 ? 8.163 -2.460 6.583 1.00 91.94 227 ASN A CA 1
ATOM 1718 C C . ASN A 1 227 ? 7.248 -1.305 6.138 1.00 91.94 227 ASN A C 1
ATOM 1720 O O . ASN A 1 227 ? 6.592 -0.701 6.982 1.00 91.94 227 ASN A O 1
ATOM 1724 N N . THR A 1 228 ? 7.162 -1.010 4.836 1.00 92.62 228 THR A N 1
ATOM 1725 C CA . THR A 1 228 ? 6.149 -0.090 4.296 1.00 92.62 228 THR A CA 1
ATOM 1726 C C . THR A 1 228 ? 4.832 -0.786 3.955 1.00 92.62 228 THR A C 1
ATOM 1728 O O . THR A 1 228 ? 3.903 -0.114 3.521 1.00 92.62 228 THR A O 1
ATOM 1731 N N . MET A 1 229 ? 4.758 -2.117 4.059 1.00 95.12 229 MET A N 1
ATOM 1732 C CA . MET A 1 229 ? 3.586 -2.899 3.674 1.00 95.12 229 MET A CA 1
ATOM 1733 C C . MET A 1 229 ? 2.459 -2.714 4.693 1.00 95.12 229 MET A C 1
ATOM 1735 O O . MET A 1 229 ? 2.451 -3.366 5.735 1.00 95.12 229 MET A O 1
ATOM 1739 N N . THR A 1 230 ? 1.481 -1.859 4.384 1.00 95.50 230 THR A N 1
ATOM 1740 C CA . THR A 1 230 ? 0.357 -1.584 5.297 1.00 95.50 230 THR A CA 1
ATOM 1741 C C . THR A 1 23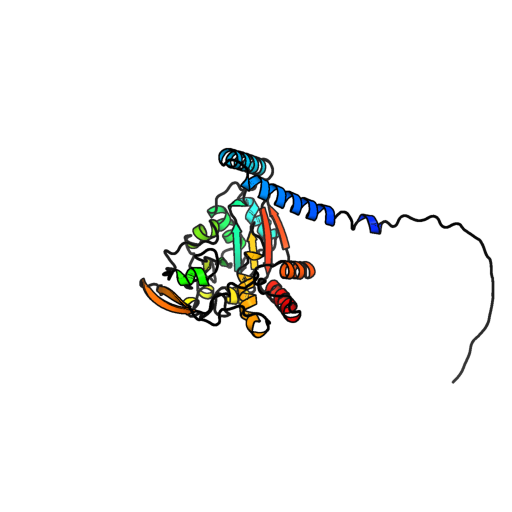0 ? -0.473 -2.840 5.571 1.00 95.50 230 THR A C 1
ATOM 1743 O O . THR A 1 230 ? -0.993 -2.999 6.669 1.00 95.50 230 THR A O 1
ATOM 1746 N N . PHE A 1 231 ? -0.517 -3.793 4.634 1.00 97.94 231 PHE A N 1
ATOM 1747 C CA . PHE A 1 231 ? -1.201 -5.070 4.843 1.00 97.94 231 PHE A CA 1
ATOM 1748 C C . PHE A 1 231 ? -0.668 -5.865 6.054 1.00 97.94 231 PHE A C 1
ATOM 1750 O O . PHE A 1 231 ? -1.454 -6.530 6.715 1.00 97.94 231 PHE A O 1
ATOM 1757 N N . CYS A 1 232 ? 0.615 -5.742 6.432 1.00 94.94 232 CYS A N 1
ATOM 1758 C CA . CYS A 1 232 ? 1.122 -6.359 7.671 1.00 94.94 232 CYS A CA 1
ATOM 1759 C C . CYS A 1 232 ? 0.393 -5.868 8.920 1.00 94.94 232 CYS A C 1
ATOM 1761 O O . CYS A 1 232 ? 0.237 -6.625 9.871 1.00 94.94 232 CYS A O 1
ATOM 1763 N N . TYR A 1 233 ? -0.024 -4.604 8.920 1.00 94.81 233 TYR A N 1
ATOM 1764 C CA . TYR A 1 233 ? -0.715 -3.998 10.047 1.00 94.81 233 TYR A CA 1
ATOM 1765 C C . TYR A 1 233 ? -2.159 -4.495 10.144 1.00 94.81 233 TYR A C 1
ATOM 1767 O O . TYR A 1 233 ? -2.626 -4.723 11.250 1.00 94.81 233 TYR A O 1
ATOM 1775 N N . PHE A 1 234 ? -2.820 -4.761 9.009 1.00 97.25 234 PHE A N 1
ATOM 1776 C CA . PHE A 1 234 ? -4.085 -5.510 8.993 1.00 97.25 234 PHE A CA 1
ATOM 1777 C C . PHE A 1 234 ? -3.911 -6.897 9.612 1.00 97.25 234 PHE A C 1
ATOM 1779 O O . PHE A 1 234 ? -4.667 -7.268 10.500 1.00 97.25 234 PHE A O 1
ATOM 1786 N N . VAL A 1 235 ? -2.887 -7.650 9.193 1.00 97.00 235 VAL A N 1
ATOM 1787 C CA . VAL A 1 235 ? -2.669 -8.998 9.736 1.00 97.00 235 VAL A CA 1
ATOM 1788 C C . VAL A 1 235 ? -2.354 -8.956 11.234 1.00 97.00 235 VAL A C 1
ATOM 1790 O O . VAL A 1 235 ? -2.837 -9.797 11.980 1.00 97.00 235 VAL A O 1
ATOM 1793 N N . ALA A 1 236 ? -1.565 -7.979 11.686 1.00 95.50 236 ALA A N 1
ATOM 1794 C CA . ALA A 1 236 ? -1.298 -7.770 13.107 1.00 95.50 236 ALA A CA 1
ATOM 1795 C C . ALA A 1 236 ? -2.582 -7.490 13.893 1.00 95.50 236 ALA A C 1
ATOM 1797 O O . ALA A 1 236 ? -2.781 -8.074 14.949 1.00 95.50 236 ALA A O 1
ATOM 1798 N N . GLU A 1 237 ? -3.448 -6.626 13.370 1.00 95.94 237 GLU A N 1
ATOM 1799 C CA . GLU A 1 237 ? -4.707 -6.265 14.013 1.00 95.94 237 GLU A CA 1
ATOM 1800 C C . GLU A 1 237 ? -5.694 -7.442 14.066 1.00 95.94 237 GLU A C 1
ATOM 1802 O O . GLU A 1 237 ? -6.235 -7.744 15.124 1.00 95.94 237 GLU A O 1
ATOM 1807 N N . ASP A 1 238 ? -5.868 -8.166 12.958 1.00 96.38 238 ASP A N 1
ATOM 1808 C CA . ASP A 1 238 ? -6.751 -9.340 12.873 1.00 96.38 238 ASP A CA 1
ATOM 1809 C C . ASP A 1 238 ? -6.277 -10.486 13.788 1.00 96.38 238 ASP A C 1
ATOM 1811 O O . ASP A 1 238 ? -7.083 -11.238 14.337 1.00 96.38 238 ASP A O 1
ATOM 1815 N N . LEU A 1 239 ? -4.961 -10.593 13.999 1.00 95.12 239 LEU A N 1
ATOM 1816 C CA . LEU A 1 239 ? -4.360 -11.556 14.918 1.00 95.12 239 LEU A CA 1
ATOM 1817 C C . LEU A 1 239 ? -4.204 -11.029 16.352 1.00 95.12 239 LEU A C 1
ATOM 1819 O O . LEU A 1 239 ? -3.803 -11.826 17.195 1.00 95.12 239 LEU A O 1
ATOM 1823 N N . GLU A 1 240 ? -4.529 -9.762 16.659 1.00 92.88 240 GLU A N 1
ATOM 1824 C CA . GLU A 1 240 ? -4.314 -9.137 17.983 1.00 92.88 240 GLU A CA 1
ATOM 1825 C C . GLU A 1 240 ? -4.755 -10.039 19.155 1.00 92.88 240 GLU A C 1
ATOM 1827 O O . GLU A 1 240 ? -3.952 -10.212 20.072 1.00 92.88 240 GLU A O 1
ATOM 1832 N N . PRO A 1 241 ? -5.928 -10.717 19.126 1.00 90.06 241 PRO A N 1
ATOM 1833 C CA . PRO A 1 241 ? -6.356 -11.598 20.221 1.00 90.06 241 PRO A CA 1
ATOM 1834 C C . PRO A 1 241 ? -5.434 -12.797 20.501 1.00 90.06 241 PRO A C 1
ATOM 1836 O O . PRO A 1 241 ? -5.549 -13.428 21.547 1.00 90.06 241 PRO A O 1
ATOM 1839 N N . ARG A 1 242 ? -4.558 -13.150 19.554 1.00 88.25 242 ARG A N 1
ATOM 1840 C CA . ARG A 1 242 ? -3.588 -14.256 19.643 1.00 88.25 242 ARG A CA 1
ATOM 1841 C C . ARG A 1 242 ? -2.164 -13.766 19.906 1.00 88.25 242 ARG A C 1
ATOM 1843 O O . ARG A 1 242 ? -1.262 -14.583 20.068 1.00 88.25 242 ARG A O 1
ATOM 1850 N N . LEU A 1 243 ? -1.938 -12.454 19.897 1.00 89.44 243 LEU A N 1
ATOM 1851 C CA . LEU A 1 243 ? -0.623 -11.865 20.112 1.00 89.44 243 LEU A CA 1
ATOM 1852 C C . LEU A 1 243 ? -0.411 -11.561 21.593 1.00 89.44 243 LEU A C 1
ATOM 1854 O O . LEU A 1 243 ? -1.326 -11.209 22.328 1.00 89.44 243 LEU A O 1
ATOM 1858 N N . THR A 1 244 ? 0.840 -11.669 22.029 1.00 84.19 244 THR A N 1
ATOM 1859 C CA . THR A 1 244 ? 1.249 -11.343 23.403 1.00 84.19 244 THR A CA 1
ATOM 1860 C C . THR A 1 244 ? 1.454 -9.846 23.626 1.00 84.19 244 THR A C 1
ATOM 1862 O O . THR A 1 244 ? 1.684 -9.420 24.755 1.00 84.19 244 THR A O 1
ATOM 1865 N N . VAL A 1 245 ? 1.395 -9.052 22.555 1.00 86.69 245 VAL A N 1
ATOM 1866 C CA . VAL A 1 245 ? 1.651 -7.611 22.556 1.00 86.69 245 VAL A CA 1
ATOM 1867 C C . VAL A 1 245 ? 0.417 -6.861 22.048 1.00 86.69 245 VAL A C 1
ATOM 1869 O O . VAL A 1 245 ? -0.161 -7.272 21.039 1.00 86.69 245 VAL A O 1
ATOM 1872 N N . PRO A 1 246 ? 0.004 -5.762 22.705 1.00 90.38 246 PRO A N 1
ATOM 1873 C CA . PRO A 1 246 ? -1.125 -4.961 22.252 1.00 90.38 246 PRO A CA 1
ATOM 1874 C C . PRO A 1 246 ? -0.774 -4.250 20.941 1.00 90.38 246 PRO A C 1
ATOM 1876 O O . PRO A 1 246 ? 0.130 -3.409 20.883 1.00 90.38 246 PRO A O 1
ATOM 1879 N N . VAL A 1 247 ? -1.508 -4.579 19.879 1.00 94.56 247 VAL A N 1
ATOM 1880 C CA . VAL A 1 247 ? -1.323 -3.974 18.554 1.00 94.56 247 VAL A CA 1
ATOM 1881 C C . VAL A 1 247 ? -1.957 -2.593 18.511 1.00 94.56 247 VAL A C 1
ATOM 1883 O O . VAL A 1 247 ? -1.393 -1.654 17.943 1.00 94.56 247 VAL A O 1
ATOM 1886 N N . LEU A 1 248 ? -3.108 -2.449 19.154 1.00 96.19 248 LEU A N 1
ATOM 1887 C CA . LEU A 1 248 ? -3.857 -1.210 19.209 1.00 96.19 248 LEU A CA 1
ATOM 1888 C C . LEU A 1 248 ? -3.789 -0.574 20.604 1.00 96.19 248 LEU A C 1
ATOM 1890 O O . LEU A 1 248 ? -3.622 -1.240 21.627 1.00 96.19 248 LEU A O 1
ATOM 1894 N N . THR A 1 249 ? -3.957 0.743 20.657 1.00 96.31 249 THR A N 1
ATOM 1895 C CA . THR A 1 249 ? -4.098 1.503 21.901 1.00 96.31 249 THR A CA 1
ATOM 1896 C C . THR A 1 249 ? -5.307 1.014 22.694 1.00 96.31 249 THR A C 1
ATOM 1898 O O . THR A 1 249 ? -6.314 0.600 22.121 1.00 96.31 249 THR A O 1
ATOM 1901 N N . GLN A 1 250 ? -5.230 1.065 24.023 1.00 93.00 250 GLN A N 1
ATOM 1902 C CA . GLN A 1 250 ? -6.409 0.855 24.876 1.00 93.00 250 GLN A CA 1
ATOM 1903 C C . GLN A 1 250 ? -7.327 2.084 24.841 1.00 93.00 250 GLN A C 1
ATOM 1905 O O . GLN A 1 250 ? -8.547 1.967 24.785 1.00 93.00 250 GLN A O 1
ATOM 1910 N N . GLU A 1 251 ? -6.719 3.269 24.801 1.00 95.00 251 GLU A N 1
ATOM 1911 C CA . GLU A 1 251 ? -7.408 4.541 24.619 1.00 95.00 251 GLU A CA 1
ATOM 1912 C C . GLU A 1 251 ? -8.033 4.652 23.225 1.00 95.00 251 GLU A C 1
ATOM 1914 O O . GLU A 1 251 ? -7.491 4.150 22.229 1.00 95.00 251 GLU A O 1
ATOM 1919 N N . ARG A 1 252 ? -9.157 5.370 23.166 1.00 97.62 252 ARG A N 1
ATOM 1920 C CA . ARG A 1 252 ? -9.803 5.796 21.926 1.00 97.62 252 ARG A CA 1
ATOM 1921 C C . ARG A 1 252 ? -9.537 7.276 21.689 1.00 97.62 252 ARG A C 1
ATOM 1923 O O . ARG A 1 252 ? -9.642 8.081 22.608 1.00 97.62 252 ARG A O 1
ATOM 1930 N N . TYR A 1 253 ? -9.245 7.617 20.443 1.00 97.81 253 TYR A N 1
ATOM 1931 C CA . TYR A 1 253 ? -8.932 8.970 20.008 1.00 97.81 253 TYR A CA 1
ATOM 1932 C C . TYR A 1 253 ? -10.083 9.513 19.155 1.00 97.81 253 TYR A C 1
ATOM 1934 O O . TYR A 1 253 ? -10.471 8.855 18.180 1.00 97.81 253 TYR A O 1
ATOM 1942 N N . PRO A 1 254 ? -10.637 10.694 19.483 1.00 97.69 254 PRO A N 1
ATOM 1943 C CA . PRO A 1 254 ? -11.647 11.334 18.656 1.00 97.69 254 PRO A CA 1
ATOM 1944 C C . PRO A 1 254 ? -10.997 11.844 17.368 1.00 97.69 254 PRO A C 1
ATOM 1946 O O . PRO A 1 254 ? -10.136 12.721 17.386 1.00 97.69 254 PRO A O 1
ATOM 1949 N N . MET A 1 255 ? -11.419 11.303 16.230 1.00 98.12 255 MET A N 1
ATOM 1950 C CA . MET A 1 255 ? -10.892 11.666 14.921 1.00 98.12 255 MET A CA 1
ATOM 1951 C C . MET A 1 255 ? -11.968 12.339 14.080 1.00 98.12 255 MET A C 1
ATOM 1953 O O . MET A 1 255 ? -13.033 11.770 13.834 1.00 98.12 255 MET A O 1
ATOM 1957 N N . ARG A 1 256 ? -11.668 13.552 13.608 1.00 98.12 256 ARG A N 1
ATOM 1958 C CA . ARG A 1 256 ? -12.573 14.357 12.786 1.00 98.12 256 ARG A CA 1
ATOM 1959 C C . ARG A 1 256 ? -12.413 14.020 11.308 1.00 98.12 256 ARG A C 1
ATOM 1961 O O . ARG A 1 256 ? -11.295 13.931 10.800 1.00 98.12 256 ARG A O 1
ATOM 1968 N N . TRP A 1 257 ? -13.525 13.897 10.595 1.00 98.19 257 TRP A N 1
ATOM 1969 C CA . TRP A 1 257 ? -13.538 13.725 9.143 1.00 98.19 257 TRP A CA 1
ATOM 1970 C C . TRP A 1 257 ? -14.743 14.406 8.500 1.00 98.19 257 TRP A C 1
ATOM 1972 O O . TRP A 1 257 ? -15.711 14.702 9.187 1.00 98.19 257 TRP A O 1
ATOM 1982 N N . LYS A 1 258 ? -14.685 14.690 7.198 1.00 98.12 258 LYS A N 1
ATOM 1983 C CA . LYS A 1 258 ? -15.810 15.251 6.441 1.00 98.12 258 LYS A CA 1
ATOM 1984 C C . LYS A 1 258 ? -16.524 14.185 5.625 1.00 98.12 258 LYS A C 1
ATOM 1986 O O . LYS A 1 258 ? -15.865 13.449 4.887 1.00 98.12 258 LYS A O 1
ATOM 1991 N N . ASP A 1 259 ? -17.846 14.147 5.737 1.00 95.19 259 ASP A N 1
ATOM 1992 C CA . ASP A 1 259 ? -18.708 13.361 4.853 1.00 95.19 259 ASP A CA 1
ATOM 1993 C C . ASP A 1 259 ? -18.776 13.975 3.434 1.00 95.19 259 ASP A C 1
ATOM 1995 O O . ASP A 1 259 ? -18.182 15.039 3.193 1.00 95.19 259 ASP A O 1
ATOM 1999 N N . PRO A 1 260 ? -19.403 13.297 2.450 1.00 90.75 260 PRO A N 1
ATOM 2000 C CA . PRO A 1 260 ? -19.515 13.812 1.082 1.00 90.75 260 PRO A CA 1
ATOM 2001 C C . PRO A 1 260 ? -20.146 15.212 1.000 1.00 90.75 260 PRO A C 1
ATOM 2003 O O . PRO A 1 260 ? -19.719 16.030 0.177 1.00 90.75 260 PRO A O 1
ATOM 2006 N N . GLU A 1 261 ? -21.081 15.519 1.900 1.00 94.50 261 GLU A N 1
ATOM 2007 C CA . GLU A 1 261 ? -21.766 16.808 2.033 1.00 94.50 261 GLU A CA 1
ATOM 2008 C C . GLU A 1 261 ? -20.868 17.888 2.664 1.00 94.50 261 GLU A C 1
ATOM 2010 O O . GLU A 1 261 ? -21.157 19.081 2.577 1.00 94.50 261 GLU A O 1
ATOM 2015 N N . GLY A 1 262 ? -19.735 17.498 3.253 1.00 94.50 262 GLY A N 1
ATOM 2016 C CA . GLY A 1 262 ? -18.768 18.393 3.883 1.00 94.50 262 GLY A CA 1
ATOM 2017 C C . GLY A 1 262 ? -19.009 18.633 5.373 1.00 94.50 262 GLY A C 1
ATOM 2018 O O . GLY A 1 262 ? -18.280 19.426 5.976 1.00 94.50 262 GLY A O 1
ATOM 2019 N N . THR A 1 263 ? -19.974 17.941 5.977 1.00 97.31 263 THR A N 1
ATOM 2020 C CA . THR A 1 263 ? -20.243 17.995 7.415 1.00 97.31 263 THR A CA 1
ATOM 2021 C C . THR A 1 263 ? -19.137 17.278 8.172 1.00 97.31 263 THR A C 1
ATOM 2023 O O . THR A 1 263 ? -18.726 16.170 7.823 1.00 97.31 263 THR A O 1
ATOM 2026 N N . VAL A 1 264 ? -18.649 17.905 9.242 1.00 98.06 264 VAL A N 1
ATOM 2027 C CA . VAL A 1 264 ? -17.651 17.280 10.110 1.00 98.06 264 VAL A CA 1
ATOM 2028 C C . VAL A 1 264 ? -18.329 16.234 10.994 1.00 98.06 264 VAL A C 1
ATOM 2030 O O . VAL A 1 264 ? -19.234 16.538 11.768 1.00 98.06 264 VAL A O 1
ATOM 2033 N N . ARG A 1 265 ? -17.852 14.999 10.889 1.00 98.00 265 ARG A N 1
ATOM 2034 C CA . ARG A 1 265 ? -18.186 13.853 11.730 1.00 98.00 265 ARG A CA 1
ATOM 2035 C C . ARG A 1 265 ? -17.005 13.518 12.635 1.00 98.00 265 ARG A C 1
ATOM 2037 O O . ARG A 1 265 ? -15.866 13.908 12.368 1.00 98.00 265 ARG A O 1
ATOM 2044 N N . VAL A 1 266 ? -17.286 12.791 13.712 1.00 97.75 266 VAL A N 1
ATOM 2045 C CA . VAL A 1 266 ? -16.283 12.334 14.678 1.00 97.75 266 VAL A CA 1
ATOM 2046 C C . VAL A 1 266 ? -16.436 10.834 14.864 1.00 97.75 266 VAL A C 1
ATOM 2048 O O . VAL A 1 266 ? -17.523 10.369 15.197 1.00 97.75 266 VAL A O 1
ATOM 2051 N N . SER A 1 267 ? -15.343 10.096 14.687 1.00 96.56 267 SER A N 1
ATOM 2052 C CA . SER A 1 267 ? -15.257 8.675 15.037 1.00 96.56 267 SER A CA 1
ATOM 2053 C C . SER A 1 267 ? -14.257 8.501 16.177 1.00 96.56 267 SER A C 1
ATOM 2055 O O . SER A 1 267 ? -13.180 9.094 16.149 1.00 96.56 267 SER A O 1
ATOM 2057 N N . ASN A 1 268 ? -14.600 7.695 17.181 1.00 97.00 268 ASN A N 1
ATOM 2058 C CA . ASN A 1 268 ? -13.710 7.389 18.303 1.00 97.00 268 ASN A CA 1
ATOM 2059 C C . ASN A 1 268 ? -12.942 6.100 18.007 1.00 97.00 268 ASN A C 1
ATOM 2061 O O . ASN A 1 268 ? -13.504 5.011 18.110 1.00 97.00 268 ASN A O 1
ATOM 2065 N N . LEU A 1 269 ? -11.671 6.230 17.627 1.00 97.31 269 LEU A N 1
ATOM 2066 C CA . LEU A 1 269 ? -10.881 5.130 17.073 1.00 97.31 269 LEU A CA 1
ATOM 2067 C C . LEU A 1 269 ? -9.841 4.624 18.070 1.00 97.31 269 LEU A C 1
ATOM 2069 O O . LEU A 1 269 ? -9.153 5.429 18.698 1.00 97.31 269 LEU A O 1
ATOM 2073 N N . ARG A 1 270 ? -9.643 3.306 18.157 1.00 97.50 270 ARG A N 1
ATOM 2074 C CA . ARG A 1 270 ? -8.353 2.785 18.647 1.00 97.50 270 ARG A CA 1
ATOM 2075 C C . ARG A 1 270 ? -7.320 2.985 17.537 1.00 97.50 270 ARG A C 1
ATOM 2077 O O . ARG A 1 270 ? -7.663 2.959 16.358 1.00 97.50 270 ARG A O 1
ATOM 2084 N N . LEU A 1 271 ? -6.056 3.205 17.882 1.00 97.19 271 LEU A N 1
ATOM 2085 C CA . LEU A 1 271 ? -4.982 3.467 16.917 1.00 97.19 271 LEU A CA 1
ATOM 2086 C C . LEU A 1 271 ? -3.850 2.457 17.088 1.00 97.19 271 LEU A C 1
ATOM 2088 O O . LEU A 1 271 ? -3.755 1.819 18.128 1.00 97.19 271 LEU A O 1
ATOM 2092 N N . PHE A 1 272 ? -2.963 2.314 16.101 1.00 95.88 272 PHE A N 1
ATOM 2093 C CA . PHE A 1 272 ? -1.773 1.479 16.286 1.00 95.88 272 PHE A CA 1
ATOM 2094 C C . PHE A 1 272 ? -0.924 1.982 17.448 1.00 95.88 272 PHE A C 1
ATOM 2096 O O . PHE A 1 272 ? -0.597 3.171 17.523 1.00 95.88 272 PHE A O 1
ATOM 2103 N N . SER A 1 273 ? -0.541 1.055 18.325 1.00 93.81 273 SER A N 1
ATOM 2104 C CA . SER A 1 273 ? 0.315 1.345 19.464 1.00 93.81 273 SER A CA 1
ATOM 2105 C C . SER A 1 273 ? 1.661 1.905 18.978 1.00 93.81 273 SER A C 1
ATOM 2107 O O . SER A 1 273 ? 2.320 1.293 18.130 1.00 93.81 273 SER A O 1
ATOM 2109 N N . PRO A 1 274 ? 2.133 3.045 19.519 1.00 90.12 274 PRO A N 1
ATOM 2110 C CA . PRO A 1 274 ? 3.429 3.618 19.147 1.00 90.12 274 PRO A CA 1
ATOM 2111 C C . PRO A 1 274 ? 4.610 2.730 19.575 1.00 90.12 274 PRO A C 1
ATOM 2113 O O . PRO A 1 274 ? 5.738 2.931 19.120 1.00 90.12 274 PRO A O 1
ATOM 2116 N N . ARG A 1 275 ? 4.353 1.736 20.439 1.00 88.00 275 ARG A N 1
ATOM 2117 C CA . ARG A 1 275 ? 5.333 0.745 20.892 1.00 88.00 275 ARG A CA 1
ATOM 2118 C C . ARG A 1 275 ? 5.547 -0.383 19.893 1.00 88.00 275 ARG A C 1
ATOM 2120 O O . ARG A 1 275 ? 6.480 -1.150 20.083 1.00 88.00 275 ARG A O 1
ATOM 2127 N N . LEU A 1 276 ? 4.743 -0.485 18.835 1.00 87.81 276 LEU A N 1
ATOM 2128 C CA . LEU A 1 276 ? 4.929 -1.520 17.826 1.00 87.81 276 LEU A CA 1
ATOM 2129 C C . LEU A 1 276 ? 6.300 -1.409 17.146 1.00 87.81 276 LEU A C 1
ATOM 2131 O O . LEU A 1 276 ? 6.698 -0.361 16.620 1.00 87.81 276 LEU A O 1
ATOM 2135 N N . ASP A 1 277 ? 7.027 -2.520 17.139 1.00 84.31 277 ASP A N 1
ATOM 2136 C CA . ASP A 1 277 ? 8.188 -2.703 16.287 1.00 84.31 277 ASP A CA 1
ATOM 2137 C C . ASP A 1 277 ? 7.729 -2.896 14.836 1.00 84.31 277 ASP A C 1
ATOM 2139 O O . ASP A 1 277 ? 6.760 -3.595 14.537 1.00 84.31 277 ASP A O 1
ATOM 2143 N N . HIS A 1 278 ? 8.442 -2.249 13.921 1.00 83.31 278 HIS A N 1
ATOM 2144 C CA . HIS A 1 278 ? 8.191 -2.326 12.486 1.00 83.31 278 HIS A CA 1
ATOM 2145 C C . HIS A 1 278 ? 9.219 -3.212 11.774 1.00 83.31 278 HIS A C 1
ATOM 2147 O O . HIS A 1 278 ? 9.303 -3.180 10.542 1.00 83.31 278 HIS A O 1
ATOM 2153 N N . ASP A 1 279 ? 10.027 -3.981 12.512 1.00 88.94 279 ASP A N 1
ATOM 2154 C CA . ASP A 1 279 ? 10.899 -4.988 11.921 1.00 88.94 279 ASP A CA 1
ATOM 2155 C C . ASP A 1 279 ? 10.085 -6.111 11.264 1.00 88.94 279 ASP A C 1
ATOM 2157 O O . ASP A 1 279 ? 9.436 -6.929 11.912 1.00 88.94 279 ASP A O 1
ATOM 2161 N N . MET A 1 280 ? 10.154 -6.162 9.935 1.00 91.62 280 MET A N 1
ATOM 2162 C CA . MET A 1 280 ? 9.508 -7.196 9.126 1.00 91.62 280 MET A CA 1
ATOM 2163 C C . MET A 1 280 ? 10.462 -8.340 8.763 1.00 91.62 280 MET A C 1
ATOM 2165 O O . MET A 1 280 ? 10.082 -9.226 8.000 1.00 91.62 280 MET A O 1
ATOM 2169 N N . SER A 1 281 ? 11.698 -8.350 9.273 1.00 92.94 281 SER A N 1
ATOM 2170 C CA . SER A 1 281 ? 12.700 -9.370 8.934 1.00 92.94 281 SER A CA 1
ATOM 2171 C C . SER A 1 281 ? 12.233 -10.806 9.218 1.00 92.94 281 SER A C 1
ATOM 2173 O O . SER A 1 281 ? 12.414 -11.647 8.331 1.00 92.94 281 SER A O 1
ATOM 2175 N N . PRO A 1 282 ? 11.571 -11.116 10.358 1.00 94.12 282 PRO A N 1
ATOM 2176 C CA . PRO A 1 282 ? 11.020 -12.452 10.599 1.00 94.12 282 PRO A CA 1
ATOM 2177 C C . PRO A 1 282 ? 9.992 -12.868 9.539 1.00 94.12 282 PRO A C 1
ATOM 2179 O O . PRO A 1 282 ? 10.068 -13.975 9.004 1.00 94.12 282 PRO A O 1
ATOM 2182 N N . LEU A 1 283 ? 9.080 -11.959 9.175 1.00 95.81 283 LEU A N 1
ATOM 2183 C CA . LEU A 1 283 ? 8.053 -12.208 8.161 1.00 95.81 283 LEU A CA 1
ATOM 2184 C C . LEU A 1 283 ? 8.660 -12.418 6.772 1.00 95.81 283 LEU A C 1
ATOM 2186 O O . LEU A 1 283 ? 8.297 -13.362 6.074 1.00 95.81 283 LEU A O 1
ATOM 2190 N N . VAL A 1 284 ? 9.621 -11.581 6.376 1.00 96.81 284 VAL A N 1
ATOM 2191 C CA . VAL A 1 284 ? 10.338 -11.741 5.102 1.00 96.81 284 VAL A CA 1
ATOM 2192 C C . VAL A 1 284 ? 11.077 -13.080 5.064 1.00 96.81 284 VAL A C 1
ATOM 2194 O O . VAL A 1 284 ? 11.058 -13.760 4.037 1.00 96.81 284 VAL A O 1
ATOM 2197 N N . GLY A 1 285 ? 11.715 -13.474 6.170 1.00 97.00 285 GLY A N 1
ATOM 2198 C CA . GLY A 1 285 ? 12.364 -14.775 6.306 1.00 97.00 285 GLY A CA 1
ATOM 2199 C C . GLY A 1 285 ? 11.380 -15.924 6.095 1.00 97.00 285 GLY A C 1
ATOM 2200 O O . GLY A 1 285 ? 11.631 -16.802 5.274 1.00 97.00 285 GLY A O 1
ATOM 2201 N N . GLU A 1 286 ? 10.230 -15.884 6.768 1.00 97.69 286 GLU A N 1
ATOM 2202 C CA . GLU A 1 286 ? 9.169 -16.883 6.624 1.00 97.69 286 GLU A CA 1
ATOM 2203 C C . GLU A 1 286 ? 8.640 -16.978 5.188 1.00 97.69 286 GLU A C 1
ATOM 2205 O O . GLU A 1 286 ? 8.576 -18.071 4.627 1.00 97.69 286 GLU A O 1
ATOM 2210 N N . LEU A 1 287 ? 8.328 -15.840 4.565 1.00 98.12 287 LEU A N 1
ATOM 2211 C CA . LEU A 1 287 ? 7.843 -15.778 3.185 1.00 98.12 287 LEU A CA 1
ATOM 2212 C C . LEU A 1 287 ? 8.854 -16.366 2.197 1.00 98.12 287 LEU A C 1
ATOM 2214 O O . LEU A 1 287 ? 8.474 -17.095 1.282 1.00 98.12 287 LEU A O 1
ATOM 2218 N N . LYS A 1 288 ? 10.151 -16.104 2.396 1.00 97.94 288 LYS A N 1
ATOM 2219 C CA . LYS A 1 288 ? 11.217 -16.712 1.588 1.00 97.94 288 LYS A CA 1
ATOM 2220 C C . LYS A 1 288 ? 11.296 -18.222 1.786 1.00 97.94 288 LYS A C 1
ATOM 2222 O O . LYS A 1 288 ? 11.381 -18.937 0.793 1.00 97.94 288 LYS A O 1
ATOM 2227 N N . ARG A 1 289 ? 11.215 -18.721 3.028 1.00 97.62 289 ARG A N 1
ATOM 2228 C CA . ARG A 1 289 ? 11.196 -20.174 3.303 1.00 97.62 289 ARG A CA 1
ATOM 2229 C C . ARG A 1 289 ? 10.019 -20.874 2.620 1.00 97.62 289 ARG A C 1
ATOM 2231 O O . ARG A 1 289 ? 10.157 -22.019 2.210 1.00 97.62 289 ARG A O 1
ATOM 2238 N N . ARG A 1 290 ? 8.888 -20.178 2.472 1.00 97.56 290 ARG A N 1
ATOM 2239 C CA . ARG A 1 290 ? 7.675 -20.669 1.798 1.00 97.56 290 ARG A CA 1
ATOM 2240 C C . ARG A 1 290 ? 7.662 -20.468 0.280 1.00 97.56 290 ARG A C 1
ATOM 2242 O O . ARG A 1 290 ? 6.660 -20.783 -0.348 1.00 97.56 290 ARG A O 1
ATOM 2249 N N . ASN A 1 291 ? 8.726 -19.926 -0.319 1.00 97.38 291 ASN A N 1
ATOM 2250 C CA . ASN A 1 291 ? 8.756 -19.520 -1.733 1.00 97.38 291 ASN A CA 1
ATOM 2251 C C . ASN A 1 291 ? 7.645 -18.515 -2.127 1.00 97.38 291 ASN A C 1
ATOM 2253 O O . ASN A 1 291 ? 7.278 -18.406 -3.296 1.00 97.38 291 ASN A O 1
ATOM 2257 N N . ALA A 1 292 ? 7.137 -17.747 -1.159 1.00 97.81 292 ALA A N 1
ATOM 2258 C CA . ALA A 1 292 ? 6.100 -16.728 -1.343 1.00 97.81 292 ALA A CA 1
ATOM 2259 C C . ALA A 1 292 ? 6.671 -15.313 -1.566 1.00 97.81 292 ALA A C 1
ATOM 2261 O O . ALA A 1 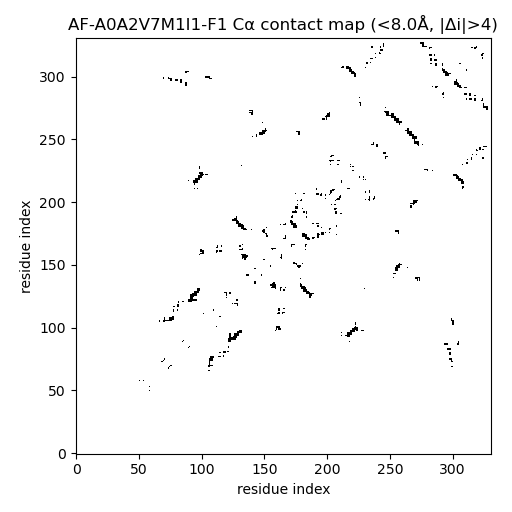292 ? 5.936 -14.359 -1.798 1.00 97.81 292 ALA A O 1
ATOM 2262 N N . TRP A 1 293 ? 7.996 -15.154 -1.503 1.00 98.06 293 TRP A N 1
ATOM 2263 C CA . TRP A 1 293 ? 8.685 -13.887 -1.743 1.00 98.06 293 TRP A CA 1
ATOM 2264 C C . TRP A 1 293 ? 9.199 -13.815 -3.187 1.00 98.06 293 TRP A C 1
ATOM 2266 O O . TRP A 1 293 ? 10.296 -14.295 -3.488 1.00 98.06 293 TRP A O 1
ATOM 2276 N N . ARG A 1 294 ? 8.410 -13.226 -4.095 1.00 98.31 294 ARG A N 1
ATOM 2277 C CA . ARG A 1 294 ? 8.754 -13.124 -5.524 1.00 98.31 294 ARG A CA 1
ATOM 2278 C C . ARG A 1 294 ? 9.386 -11.768 -5.808 1.00 98.31 294 ARG A C 1
ATOM 2280 O O . ARG A 1 294 ? 8.788 -10.739 -5.511 1.00 98.31 294 ARG A O 1
ATOM 2287 N N . GLU A 1 295 ? 10.581 -11.750 -6.394 1.00 97.81 295 GLU A N 1
ATOM 2288 C CA . GLU A 1 295 ? 11.279 -10.512 -6.759 1.00 97.81 295 GLU A CA 1
ATOM 2289 C C . GLU A 1 295 ? 11.690 -10.494 -8.228 1.00 97.81 295 GLU A C 1
ATOM 2291 O O . GLU A 1 295 ? 12.147 -11.495 -8.778 1.00 97.81 295 GLU A O 1
ATOM 2296 N N . ARG A 1 296 ? 11.613 -9.310 -8.839 1.00 97.62 296 ARG A N 1
ATOM 2297 C CA . ARG A 1 296 ? 12.228 -9.003 -10.132 1.00 97.62 296 ARG A CA 1
ATOM 2298 C C . ARG A 1 296 ? 12.841 -7.612 -10.120 1.00 97.62 296 ARG A C 1
ATOM 2300 O O . ARG A 1 296 ? 12.604 -6.800 -9.223 1.00 97.62 296 ARG A O 1
ATOM 2307 N N . ARG A 1 297 ? 13.666 -7.342 -11.129 1.00 96.69 297 ARG A N 1
ATOM 2308 C CA . ARG A 1 297 ? 14.236 -6.019 -11.369 1.00 96.69 297 ARG A CA 1
ATOM 2309 C C . ARG A 1 297 ? 13.927 -5.547 -12.776 1.00 96.69 297 ARG A C 1
ATOM 2311 O O . ARG A 1 297 ? 13.907 -6.350 -13.701 1.00 96.69 297 ARG A O 1
ATOM 2318 N N . VAL A 1 298 ? 13.761 -4.238 -12.907 1.00 96.38 298 VAL A N 1
ATOM 2319 C CA . VAL A 1 298 ? 13.741 -3.520 -14.182 1.00 96.38 298 VAL A CA 1
ATOM 2320 C C . VAL A 1 298 ? 14.684 -2.327 -14.049 1.00 96.38 298 VAL A C 1
ATOM 2322 O O . VAL A 1 298 ? 14.544 -1.505 -13.138 1.00 96.38 298 VAL A O 1
ATOM 2325 N N . GLY A 1 299 ? 15.751 -2.311 -14.852 1.00 94.25 299 GLY A N 1
ATOM 2326 C CA . GLY A 1 299 ? 16.913 -1.462 -14.586 1.00 94.25 299 GLY A CA 1
ATOM 2327 C C . GLY A 1 299 ? 17.433 -1.663 -13.155 1.00 94.25 299 GLY A C 1
ATOM 2328 O O . GLY A 1 299 ? 17.797 -2.767 -12.745 1.00 94.25 299 GLY A O 1
ATOM 2329 N N . SER A 1 300 ? 17.429 -0.593 -12.356 1.00 92.19 300 SER A N 1
ATOM 2330 C CA . SER A 1 300 ? 17.779 -0.646 -10.928 1.00 92.19 300 SER A CA 1
ATOM 2331 C C . SER A 1 300 ? 16.600 -0.771 -9.966 1.00 92.19 300 SER A C 1
ATOM 2333 O O . SER A 1 300 ? 16.818 -0.860 -8.755 1.00 92.19 300 SER A O 1
ATOM 2335 N N . LEU A 1 301 ? 15.365 -0.699 -10.460 1.00 97.25 301 LEU A N 1
ATOM 2336 C CA . LEU A 1 301 ? 14.176 -0.768 -9.624 1.00 97.25 301 LEU A CA 1
ATOM 2337 C C . LEU A 1 301 ? 13.958 -2.217 -9.187 1.00 97.25 301 LEU A C 1
ATOM 2339 O O . LEU A 1 301 ? 13.876 -3.114 -10.024 1.00 97.25 301 LEU A O 1
ATOM 2343 N N . ARG A 1 302 ? 13.852 -2.446 -7.876 1.00 98.12 302 ARG A N 1
ATOM 2344 C CA . ARG A 1 302 ? 13.434 -3.737 -7.319 1.00 98.12 302 ARG A CA 1
ATOM 2345 C C . ARG A 1 302 ? 11.921 -3.747 -7.150 1.00 98.12 302 ARG A C 1
ATOM 2347 O O . ARG A 1 302 ? 11.377 -2.844 -6.517 1.00 98.12 302 ARG A O 1
ATOM 2354 N N . LEU A 1 303 ? 11.289 -4.787 -7.671 1.00 98.62 303 LEU A N 1
ATOM 2355 C CA . LEU A 1 303 ? 9.873 -5.072 -7.518 1.00 98.62 303 LEU A CA 1
ATOM 2356 C C . LEU A 1 303 ? 9.730 -6.370 -6.730 1.00 98.62 303 LEU A C 1
ATOM 2358 O O . LEU A 1 303 ? 10.355 -7.371 -7.083 1.00 98.62 303 LEU A O 1
ATOM 2362 N N . THR A 1 304 ? 8.911 -6.351 -5.686 1.00 98.75 304 THR A N 1
ATOM 2363 C CA . THR A 1 304 ? 8.534 -7.549 -4.929 1.00 98.75 304 THR A CA 1
ATOM 2364 C C . THR A 1 304 ? 7.026 -7.726 -5.014 1.00 98.75 304 THR A C 1
ATOM 2366 O O . THR A 1 304 ? 6.298 -6.758 -4.805 1.00 98.75 304 THR A O 1
ATOM 2369 N N . LEU A 1 305 ? 6.563 -8.942 -5.296 1.00 98.81 305 LEU A N 1
ATOM 2370 C CA . LEU A 1 305 ? 5.146 -9.294 -5.328 1.00 98.81 305 LEU A CA 1
ATOM 2371 C C . LEU A 1 305 ? 4.852 -10.381 -4.298 1.00 98.81 305 LEU A C 1
ATOM 2373 O O . LEU A 1 305 ? 5.564 -11.383 -4.223 1.00 98.81 305 LEU A O 1
ATOM 2377 N N . LEU A 1 306 ? 3.788 -10.169 -3.533 1.00 98.75 306 LEU A N 1
ATOM 2378 C CA . LEU A 1 306 ? 3.323 -11.047 -2.464 1.00 98.75 306 LEU A CA 1
ATOM 2379 C C . LEU A 1 306 ? 1.822 -11.281 -2.633 1.00 98.75 306 LEU A C 1
ATOM 2381 O O . LEU A 1 306 ? 1.113 -10.371 -3.059 1.00 98.75 306 LEU A O 1
ATOM 2385 N N . ARG A 1 307 ? 1.311 -12.462 -2.284 1.00 98.62 307 ARG A N 1
ATOM 2386 C CA . ARG A 1 307 ? -0.138 -12.698 -2.186 1.00 98.62 307 ARG A CA 1
ATOM 2387 C C . ARG A 1 307 ? -0.602 -12.426 -0.756 1.00 98.62 307 ARG A C 1
ATOM 2389 O O . ARG A 1 307 ? 0.053 -12.862 0.188 1.00 98.62 307 ARG A O 1
ATOM 2396 N N . ALA A 1 308 ? -1.731 -11.744 -0.586 1.00 98.56 308 ALA A N 1
ATOM 2397 C CA . ALA A 1 308 ? -2.280 -11.394 0.725 1.00 98.56 308 ALA A CA 1
ATOM 2398 C C . ALA A 1 308 ? -2.463 -12.632 1.618 1.00 98.56 308 ALA A C 1
ATOM 2400 O O . ALA A 1 308 ? -2.045 -12.625 2.774 1.00 98.56 308 ALA A O 1
ATOM 2401 N N . ARG A 1 309 ? -2.985 -13.728 1.052 1.00 98.44 309 ARG A N 1
ATOM 2402 C CA . ARG A 1 309 ? -3.125 -15.019 1.742 1.00 98.44 309 ARG A CA 1
ATOM 2403 C C . ARG A 1 309 ? -1.790 -15.565 2.251 1.00 98.44 309 ARG A C 1
ATOM 2405 O O . ARG A 1 309 ? -1.673 -15.900 3.419 1.00 98.44 309 ARG A O 1
ATOM 2412 N N . GLU A 1 310 ? -0.763 -15.579 1.400 1.00 98.56 310 GLU A N 1
ATOM 2413 C CA . GLU A 1 310 ? 0.566 -16.092 1.764 1.00 98.56 310 GLU A CA 1
ATOM 2414 C C . GLU A 1 310 ? 1.215 -15.249 2.877 1.00 98.56 310 GLU A C 1
ATOM 2416 O O . GLU A 1 310 ? 1.880 -15.793 3.760 1.00 98.56 310 GLU A O 1
ATOM 2421 N N . VAL A 1 311 ? 1.005 -13.926 2.858 1.00 98.44 311 VAL A N 1
ATOM 2422 C CA . VAL A 1 311 ? 1.440 -13.017 3.932 1.00 98.44 311 VAL A CA 1
ATOM 2423 C C . VAL A 1 311 ? 0.709 -13.317 5.233 1.00 98.44 311 VAL A C 1
ATOM 2425 O O . VAL A 1 311 ? 1.362 -13.436 6.269 1.00 98.44 311 VAL A O 1
ATOM 2428 N N . TYR A 1 312 ? -0.613 -13.477 5.174 1.00 98.25 312 TYR A N 1
ATOM 2429 C CA . TYR A 1 312 ? -1.431 -13.816 6.334 1.00 98.25 312 TYR A CA 1
ATOM 2430 C C . TYR A 1 312 ? -0.982 -15.142 6.962 1.00 98.25 312 TYR A C 1
ATOM 2432 O O . TYR A 1 312 ? -0.667 -15.189 8.148 1.00 98.25 312 TYR A O 1
ATOM 2440 N N . ASP A 1 313 ? -0.846 -16.198 6.161 1.00 98.00 313 ASP A N 1
ATOM 2441 C CA . ASP A 1 313 ? -0.480 -17.534 6.642 1.00 98.00 313 ASP A CA 1
ATOM 2442 C C . ASP A 1 313 ? 0.943 -17.577 7.222 1.00 98.00 313 ASP A C 1
ATOM 2444 O O . ASP A 1 313 ? 1.231 -18.328 8.161 1.00 98.00 313 ASP A O 1
ATOM 2448 N N . ALA A 1 314 ? 1.868 -16.798 6.650 1.00 97.75 314 ALA A N 1
ATOM 2449 C CA . ALA A 1 314 ? 3.230 -16.665 7.160 1.00 97.75 314 ALA A CA 1
ATOM 2450 C C . ALA A 1 314 ? 3.253 -15.944 8.514 1.00 97.75 314 ALA A C 1
ATOM 2452 O O . ALA A 1 314 ? 3.912 -16.404 9.449 1.00 97.75 314 ALA A O 1
ATOM 2453 N N . ALA A 1 315 ? 2.516 -14.841 8.626 1.00 96.12 315 ALA A N 1
ATOM 2454 C CA . ALA A 1 315 ? 2.375 -14.074 9.854 1.00 96.12 315 ALA A CA 1
ATOM 2455 C C . ALA A 1 315 ? 1.677 -14.875 10.961 1.00 96.12 315 ALA A C 1
ATOM 2457 O O . ALA A 1 315 ? 2.203 -14.940 12.068 1.00 96.12 315 ALA A O 1
ATOM 2458 N N . ALA A 1 316 ? 0.574 -15.563 10.656 1.00 95.88 316 ALA A N 1
ATOM 2459 C CA . ALA A 1 316 ? -0.132 -16.424 11.603 1.00 95.88 316 ALA A CA 1
ATOM 2460 C C . ALA A 1 316 ? 0.794 -17.510 12.171 1.00 95.88 316 ALA A C 1
ATOM 2462 O O . ALA A 1 316 ? 0.922 -17.658 13.381 1.00 95.88 316 ALA A O 1
ATOM 2463 N N . ALA A 1 317 ? 1.558 -18.198 11.322 1.00 95.25 317 ALA A N 1
ATOM 2464 C CA . ALA A 1 317 ? 2.513 -19.199 11.795 1.00 95.25 317 ALA A CA 1
ATOM 2465 C C . ALA A 1 317 ? 3.689 -18.615 12.599 1.00 95.25 317 ALA A C 1
ATOM 2467 O O . ALA A 1 317 ? 4.349 -19.334 13.349 1.00 95.25 317 ALA A O 1
ATOM 2468 N N . LEU A 1 318 ? 4.045 -17.345 12.398 1.00 94.25 318 LEU A N 1
ATOM 2469 C CA . LEU A 1 318 ? 5.011 -16.651 13.252 1.00 94.25 318 LEU A CA 1
ATOM 2470 C C . LEU A 1 318 ? 4.373 -16.234 14.583 1.00 94.25 318 LEU A C 1
ATOM 2472 O O . LEU A 1 318 ? 5.056 -16.311 15.601 1.00 94.25 318 LEU A O 1
ATOM 2476 N N . ALA A 1 319 ? 3.096 -15.842 14.584 1.00 92.69 319 ALA A N 1
ATOM 2477 C CA . ALA A 1 319 ? 2.336 -15.488 15.780 1.00 92.69 319 ALA A CA 1
ATOM 2478 C C . ALA A 1 319 ? 2.241 -16.675 16.747 1.00 92.69 319 ALA A C 1
ATOM 2480 O O . ALA A 1 319 ? 2.602 -16.523 17.908 1.00 92.69 319 ALA A O 1
ATOM 2481 N N . GLU A 1 320 ? 1.942 -17.880 16.243 1.00 91.62 320 GLU A N 1
ATOM 2482 C CA . GLU A 1 320 ? 1.944 -19.125 17.040 1.00 91.62 320 GLU A CA 1
ATOM 2483 C C . GLU A 1 320 ? 3.306 -19.438 17.691 1.00 91.62 320 GLU A C 1
ATOM 2485 O O . GLU A 1 320 ? 3.399 -20.188 18.657 1.00 91.62 320 GLU A O 1
ATOM 2490 N N . ARG A 1 321 ? 4.394 -18.861 17.168 1.00 90.38 321 ARG A N 1
ATOM 2491 C CA . ARG A 1 321 ? 5.754 -19.004 17.711 1.00 90.38 321 ARG A CA 1
ATOM 2492 C C . ARG A 1 321 ? 6.203 -17.791 18.536 1.00 90.38 321 ARG A C 1
ATOM 2494 O O . ARG A 1 321 ? 7.380 -17.712 18.879 1.00 90.38 321 ARG A O 1
ATOM 2501 N N . GLY A 1 322 ? 5.327 -16.814 18.786 1.00 87.38 322 GLY A N 1
ATOM 2502 C CA . GLY A 1 322 ? 5.669 -15.556 19.464 1.00 87.38 322 GLY A CA 1
ATOM 2503 C C . GLY A 1 322 ? 6.675 -14.688 18.693 1.00 87.38 322 GLY A C 1
ATOM 2504 O O . GLY A 1 322 ? 7.419 -13.908 19.280 1.00 87.38 322 GLY A O 1
ATOM 2505 N N . MET A 1 323 ? 6.760 -14.858 17.370 1.00 85.56 323 MET A N 1
ATOM 2506 C CA . MET A 1 323 ? 7.742 -14.192 16.504 1.00 85.56 323 MET A CA 1
ATOM 2507 C C . MET A 1 323 ? 7.127 -13.170 15.541 1.00 85.56 323 MET A C 1
ATOM 2509 O O . MET A 1 323 ? 7.866 -12.569 14.756 1.00 85.56 323 MET A O 1
ATOM 2513 N N . PHE A 1 324 ? 5.807 -12.981 15.571 1.00 85.94 324 PHE A N 1
ATOM 2514 C CA . PHE A 1 324 ? 5.111 -11.977 14.770 1.00 85.94 324 PHE A CA 1
ATOM 2515 C C . PHE A 1 324 ? 4.676 -10.810 15.644 1.00 85.94 324 PHE A C 1
ATOM 2517 O O . PHE A 1 324 ? 3.962 -11.028 16.614 1.00 85.94 324 PHE A O 1
ATOM 2524 N N . VAL A 1 325 ? 5.078 -9.596 15.248 1.00 82.19 325 VAL A N 1
ATOM 2525 C CA . VAL A 1 325 ? 4.896 -8.347 16.002 1.00 82.19 325 VAL A CA 1
ATOM 2526 C C . VAL A 1 325 ? 5.639 -8.371 17.342 1.00 82.19 325 VAL A C 1
ATOM 2528 O O . VAL A 1 325 ? 5.587 -9.322 18.112 1.00 82.19 325 VAL A O 1
ATOM 2531 N N . ARG A 1 326 ? 6.407 -7.317 17.613 1.00 81.69 326 ARG A N 1
ATOM 2532 C CA . ARG A 1 326 ? 7.166 -7.165 18.859 1.00 81.69 326 ARG A CA 1
ATOM 2533 C C . ARG A 1 326 ? 6.931 -5.772 19.403 1.00 81.69 326 ARG A C 1
ATOM 2535 O O . ARG A 1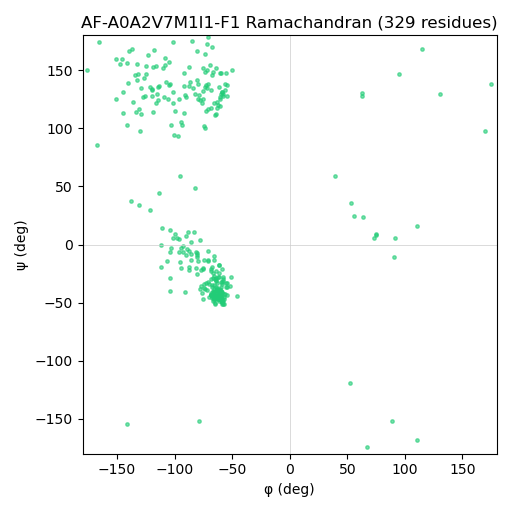 326 ? 6.633 -4.856 18.638 1.00 81.69 326 ARG A O 1
ATOM 2542 N N . GLU A 1 327 ? 7.096 -5.603 20.705 1.00 79.44 327 GLU A N 1
ATOM 2543 C CA . GLU A 1 327 ? 7.236 -4.264 21.260 1.00 79.44 327 GLU A CA 1
ATOM 2544 C C . GLU A 1 327 ? 8.667 -3.768 21.065 1.00 79.44 327 GLU A C 1
ATOM 2546 O O . GLU A 1 327 ? 9.641 -4.517 21.194 1.00 79.44 327 GLU A O 1
ATOM 2551 N N . ARG A 1 328 ? 8.802 -2.478 20.764 1.00 74.44 328 ARG A N 1
ATOM 2552 C CA . ARG A 1 328 ? 10.086 -1.795 20.825 1.00 74.44 328 ARG A CA 1
ATOM 2553 C C . ARG A 1 328 ? 10.586 -1.848 22.269 1.00 74.44 328 ARG A C 1
ATOM 2555 O O . ARG A 1 328 ? 9.812 -1.547 23.178 1.00 74.44 328 ARG A O 1
ATOM 2562 N N . PRO A 1 329 ? 11.873 -2.157 22.494 1.00 67.31 329 PRO A N 1
ATOM 2563 C CA . PRO A 1 329 ? 12.442 -2.071 23.828 1.00 67.31 329 PRO A CA 1
ATOM 2564 C C . PRO A 1 329 ? 12.300 -0.636 24.346 1.00 67.31 329 PRO A C 1
ATOM 2566 O O . PRO A 1 329 ? 12.625 0.319 23.631 1.00 67.31 329 PRO A O 1
ATOM 2569 N N . VAL A 1 330 ? 11.796 -0.498 25.575 1.00 60.94 330 VAL A N 1
ATOM 2570 C CA . VAL A 1 330 ? 11.737 0.786 26.282 1.00 60.94 330 VAL A CA 1
ATOM 2571 C C . VAL A 1 330 ? 13.178 1.280 26.428 1.00 60.94 330 VAL A C 1
ATOM 2573 O O . VAL A 1 330 ? 14.022 0.566 26.969 1.00 60.94 330 VAL A O 1
ATOM 2576 N N . ARG A 1 331 ? 13.472 2.444 25.847 1.00 45.12 331 ARG A N 1
ATOM 2577 C CA . ARG A 1 331 ? 14.745 3.147 26.036 1.00 45.12 331 ARG A CA 1
ATOM 2578 C C . ARG A 1 331 ? 14.636 4.101 27.205 1.00 45.12 331 ARG A C 1
ATOM 2580 O O . ARG A 1 331 ? 13.536 4.670 27.367 1.00 45.12 331 ARG A O 1
#

pLDDT: mean 85.83, std 22.19, range [28.77, 98.94]

Radius of gyration: 26.38 Å; Cα contacts (8 Å, |Δi|>4): 564; chains: 1; bounding box: 69×96×48 Å

Sequence (331 aa):
MRSGGPARGQGDHTRTGRTFPGRDPARRRCERGGRSEVTAAIRARVRTVASRVLPPGVKRGLKRLVRAYHQRFLAFTPADLPRVLLQLGVLPGDVLMVHSAFDKFLGFHGGPVDVIRALQEVVGPGGTLMMPTIPFQGSAVEYATGEPVFDARHTVSRMGLITEVFRRAPGVVRSVHPTHSVAVWGSRADAIIAGHELADTPCGRLTPYGKLLDYDGKILLAGVPANTMTFCYFVAEDLEPRLTVPVLTQERYPMRWKDPEGTVRVSNLRLFSPRLDHDMSPLVGELKRRNAWRERRVGSLRLTLLRAREVYDAAAALAERGMFVRERPVR